Protein AF-A0A849WVD8-F1 (afdb_monomer_lite)

pLDDT: mean 80.03, std 18.57, range [36.66, 97.5]

Foldseek 3Di:
DDDDDDPPPPDPPPPFDKDKDFDDPQFDPPVCQVQCPLVAAKKWWDWLNHTKIWGWDDDPRGTDIDIPADRPHNPQPKDWAGWGMWIWTDDPNDIHTFKTKTAIDSHNVVVWDPFRIWIWGDPDSWKIKIKGWTDKDKDWDWDLDQPPPDPDDDDDDDPDDDDSDRDIDIDIDIDIGMMMITGD

Structure (mmCIF, N/CA/C/O backbone):
data_AF-A0A849WVD8-F1
#
_entry.id   AF-A0A849WVD8-F1
#
loop_
_atom_site.group_PDB
_atom_site.id
_atom_site.type_symbol
_atom_site.label_atom_id
_atom_site.label_alt_id
_atom_site.label_comp_id
_atom_site.label_asym_id
_atom_site.label_entity_id
_atom_site.label_seq_id
_atom_site.pdbx_PDB_ins_code
_atom_site.Cartn_x
_atom_site.Cartn_y
_atom_site.Cartn_z
_atom_site.occupancy
_atom_site.B_iso_or_equiv
_atom_site.auth_seq_id
_atom_site.auth_comp_id
_atom_site.auth_asym_id
_atom_site.auth_atom_id
_atom_site.pdbx_PDB_model_num
ATOM 1 N N . MET A 1 1 ? 10.699 5.865 65.969 1.00 37.69 1 MET A N 1
ATOM 2 C CA . MET A 1 1 ? 9.874 4.778 65.403 1.00 37.69 1 MET A CA 1
ATOM 3 C C . MET A 1 1 ? 9.493 5.136 63.976 1.00 37.69 1 MET A C 1
ATOM 5 O O . MET A 1 1 ? 8.932 6.195 63.764 1.00 37.69 1 MET A O 1
ATOM 9 N N . LYS A 1 2 ? 9.866 4.237 63.058 1.00 39.06 2 LYS A N 1
ATOM 10 C CA . LYS A 1 2 ? 9.288 3.919 61.741 1.00 39.06 2 LYS A CA 1
ATOM 11 C C . LYS A 1 2 ? 9.120 5.046 60.704 1.00 39.06 2 LYS A C 1
ATOM 13 O O . LYS A 1 2 ? 8.179 5.825 60.700 1.00 39.06 2 LYS A O 1
ATOM 18 N N . SER A 1 3 ? 10.113 4.989 59.818 1.00 41.41 3 SER A N 1
ATOM 19 C CA . SER A 1 3 ? 10.313 5.574 58.498 1.00 41.41 3 SER A CA 1
ATOM 20 C C . SER A 1 3 ? 9.082 5.692 57.590 1.00 41.41 3 SER A C 1
ATOM 22 O O . SER A 1 3 ? 8.116 4.939 57.684 1.00 41.41 3 SER A O 1
ATOM 24 N N . LYS A 1 4 ? 9.219 6.652 56.675 1.00 47.00 4 LYS A N 1
ATOM 25 C CA . LYS A 1 4 ? 8.287 7.166 55.676 1.00 47.00 4 LYS A CA 1
ATOM 26 C C . LYS A 1 4 ? 7.764 6.066 54.743 1.00 47.00 4 LYS A C 1
ATOM 28 O O . LYS A 1 4 ? 8.552 5.338 54.145 1.00 47.00 4 LYS A O 1
ATOM 33 N N . LEU A 1 5 ? 6.442 6.003 54.578 1.00 45.91 5 LEU A N 1
ATOM 34 C CA . LEU A 1 5 ? 5.800 5.271 53.487 1.00 45.91 5 LEU A CA 1
ATOM 35 C C . LEU A 1 5 ? 6.075 6.029 52.179 1.00 45.91 5 LEU A C 1
ATOM 37 O O . LEU A 1 5 ? 5.573 7.133 51.979 1.00 45.91 5 LEU A O 1
ATOM 41 N N . LEU A 1 6 ? 6.895 5.447 51.308 1.00 46.25 6 LEU A N 1
ATOM 42 C CA . LEU A 1 6 ? 7.088 5.898 49.934 1.00 46.25 6 LEU A CA 1
ATOM 43 C C . LEU A 1 6 ? 6.148 5.055 49.063 1.00 46.25 6 LEU A C 1
ATOM 45 O O . LEU A 1 6 ? 6.388 3.868 48.854 1.00 46.25 6 LEU A O 1
ATOM 49 N N . VAL A 1 7 ? 5.036 5.646 48.625 1.00 47.53 7 VAL A N 1
ATOM 50 C CA . VAL A 1 7 ? 4.117 5.020 47.666 1.00 47.53 7 VAL A CA 1
ATOM 51 C C . VAL A 1 7 ? 4.772 5.109 46.291 1.00 47.53 7 VAL A C 1
ATOM 53 O O . VAL A 1 7 ? 4.821 6.172 45.677 1.00 47.53 7 VAL A O 1
ATOM 56 N N . LEU A 1 8 ? 5.332 3.989 45.843 1.00 46.66 8 LEU A N 1
ATOM 57 C CA . LEU A 1 8 ? 5.898 3.824 44.513 1.00 46.66 8 LEU A CA 1
ATOM 58 C C . LEU A 1 8 ? 4.736 3.642 43.522 1.00 46.66 8 LEU A C 1
ATOM 60 O O . LEU A 1 8 ? 4.212 2.543 43.355 1.00 46.66 8 LEU A O 1
ATOM 64 N N . ALA A 1 9 ? 4.290 4.733 42.900 1.00 52.09 9 ALA A N 1
ATOM 65 C CA . ALA A 1 9 ? 3.383 4.671 41.761 1.00 52.09 9 ALA A CA 1
ATOM 66 C C . ALA A 1 9 ? 4.171 4.159 40.546 1.00 52.09 9 ALA A C 1
ATOM 68 O O . ALA A 1 9 ? 4.844 4.921 39.853 1.00 52.09 9 ALA A O 1
ATOM 69 N N . ALA A 1 10 ? 4.130 2.847 40.320 1.00 49.12 10 ALA A N 1
ATOM 70 C CA . ALA A 1 10 ? 4.601 2.247 39.083 1.00 49.12 10 ALA A CA 1
ATOM 71 C C . ALA A 1 10 ? 3.629 2.643 37.962 1.00 49.12 10 ALA A C 1
ATOM 73 O O . ALA A 1 10 ? 2.555 2.061 37.818 1.00 49.12 10 ALA A O 1
ATOM 74 N N . ALA A 1 11 ? 3.988 3.672 37.196 1.00 50.78 11 ALA A N 1
ATOM 75 C CA . ALA A 1 11 ? 3.338 3.966 35.931 1.00 50.78 11 ALA A CA 1
ATOM 76 C C . ALA A 1 11 ? 3.577 2.771 34.996 1.00 50.78 11 ALA A C 1
ATOM 78 O O . ALA A 1 11 ? 4.694 2.563 34.521 1.00 50.78 11 ALA A O 1
ATOM 79 N N . LEU A 1 12 ? 2.537 1.961 34.768 1.00 45.03 12 LEU A N 1
ATOM 80 C CA . LEU A 1 12 ? 2.527 0.995 33.677 1.00 45.03 12 LEU A CA 1
ATOM 81 C C . LEU A 1 12 ? 2.640 1.783 32.370 1.00 45.03 12 LEU A C 1
ATOM 83 O O . LEU A 1 12 ? 1.668 2.355 31.881 1.00 45.03 12 LEU A O 1
ATOM 87 N N . LEU A 1 13 ? 3.844 1.815 31.810 1.00 46.19 13 LEU A N 1
ATOM 88 C CA . LEU A 1 13 ? 4.055 2.125 30.407 1.00 46.19 13 LEU A CA 1
ATOM 89 C C . LEU A 1 13 ? 3.404 0.990 29.609 1.00 46.19 13 LEU A C 1
ATOM 91 O O . LEU A 1 13 ? 4.022 -0.046 29.374 1.00 46.19 13 LEU A O 1
ATOM 95 N N . LEU A 1 14 ? 2.133 1.161 29.240 1.00 47.16 14 LEU A N 1
ATOM 96 C CA . LEU A 1 14 ? 1.482 0.352 28.213 1.00 47.16 14 LEU A CA 1
ATOM 97 C C . LEU A 1 14 ? 2.177 0.672 26.887 1.00 47.16 14 LEU A C 1
ATOM 99 O O . LEU A 1 14 ? 1.752 1.544 26.132 1.00 47.16 14 LEU A O 1
ATOM 103 N N . ALA A 1 15 ? 3.300 0.004 26.635 1.00 52.78 15 ALA A N 1
ATOM 104 C CA . ALA A 1 15 ? 3.861 -0.090 25.304 1.00 52.78 15 ALA A CA 1
ATOM 105 C C . ALA A 1 15 ? 2.832 -0.844 24.457 1.00 52.78 15 ALA A C 1
ATOM 107 O O . ALA A 1 15 ? 2.707 -2.064 24.547 1.00 52.78 15 ALA A O 1
ATOM 108 N N . ALA A 1 16 ? 2.025 -0.100 23.708 1.00 61.41 16 ALA A N 1
ATOM 109 C CA . ALA A 1 16 ? 1.114 -0.670 22.736 1.00 61.41 16 ALA A CA 1
ATOM 110 C C . ALA A 1 16 ? 1.968 -1.251 21.600 1.00 61.41 16 ALA A C 1
ATOM 112 O O . ALA A 1 16 ? 2.433 -0.523 20.724 1.00 61.41 16 ALA A O 1
ATOM 113 N N . CYS A 1 17 ? 2.269 -2.547 21.696 1.00 77.56 17 CYS A N 1
ATOM 114 C CA . CYS A 1 17 ? 3.020 -3.271 20.682 1.00 77.56 17 CYS A CA 1
ATOM 115 C C . CYS A 1 17 ? 2.185 -3.397 19.409 1.00 77.56 17 CYS A C 1
ATOM 117 O O . CYS A 1 17 ? 0.985 -3.677 19.463 1.00 77.56 17 CYS A O 1
ATOM 119 N N . ASP A 1 18 ? 2.844 -3.232 18.267 1.00 85.12 18 ASP A N 1
ATOM 120 C CA . ASP A 1 18 ? 2.222 -3.502 16.979 1.00 85.12 18 ASP A CA 1
ATOM 121 C C . ASP A 1 18 ? 1.969 -5.006 16.840 1.00 85.12 18 ASP A C 1
ATOM 123 O O . ASP A 1 18 ? 2.841 -5.839 17.090 1.00 85.12 18 ASP A O 1
ATOM 127 N N . SER A 1 19 ? 0.737 -5.338 16.477 1.00 91.00 19 SER A N 1
ATOM 128 C CA . SER A 1 19 ? 0.261 -6.685 16.191 1.00 91.00 19 SER A CA 1
ATOM 129 C C . SER A 1 19 ? 0.017 -6.831 14.695 1.00 91.00 19 SER A C 1
ATOM 131 O O . SER A 1 19 ? -0.157 -5.848 13.976 1.00 91.00 19 SER A O 1
ATOM 133 N N . THR A 1 20 ? 0.008 -8.068 14.206 1.00 93.00 20 THR A N 1
ATOM 134 C CA . THR A 1 20 ? -0.205 -8.350 12.783 1.00 93.00 20 THR A CA 1
ATOM 135 C C . THR A 1 20 ? -1.338 -9.344 12.595 1.00 93.00 20 THR A C 1
ATOM 137 O O . THR A 1 20 ? -1.469 -10.294 13.364 1.00 93.00 20 THR A O 1
ATOM 140 N N . LEU A 1 21 ? -2.158 -9.105 11.577 1.00 92.88 21 LEU A N 1
ATOM 141 C CA . LEU A 1 21 ? -3.230 -9.978 11.128 1.00 92.88 21 LEU A CA 1
ATOM 142 C C . LEU A 1 21 ? -2.900 -10.438 9.710 1.00 92.88 21 LEU A C 1
ATOM 144 O O . LEU A 1 21 ? -2.901 -9.630 8.778 1.00 92.88 21 LEU A O 1
ATOM 148 N N . ASP A 1 22 ? -2.610 -11.726 9.550 1.00 94.75 22 ASP A N 1
ATOM 149 C CA . ASP A 1 22 ? -2.439 -12.326 8.229 1.00 94.75 22 ASP A CA 1
ATOM 150 C C . ASP A 1 22 ? -3.798 -12.435 7.523 1.00 94.75 22 ASP A C 1
ATOM 152 O O . ASP A 1 22 ? -4.812 -12.806 8.120 1.00 94.75 22 ASP A O 1
ATOM 156 N N . ILE A 1 23 ? -3.813 -12.093 6.238 1.00 94.19 23 ILE A N 1
ATOM 157 C CA . ILE A 1 23 ? -5.021 -12.004 5.425 1.00 94.19 23 ILE A CA 1
ATOM 158 C C . ILE A 1 23 ? -5.070 -13.199 4.483 1.00 94.19 23 ILE A C 1
ATOM 160 O O . ILE A 1 23 ? -4.166 -13.436 3.681 1.00 94.19 23 ILE A O 1
ATOM 164 N N . VAL A 1 24 ? -6.157 -13.960 4.567 1.00 90.38 24 VAL A N 1
ATOM 165 C CA . VAL A 1 24 ? -6.357 -15.158 3.752 1.00 90.38 24 VAL A CA 1
ATOM 166 C C . VAL A 1 24 ? -7.102 -14.765 2.481 1.00 90.38 24 VAL A C 1
ATOM 168 O O . VAL A 1 24 ? -8.157 -14.141 2.538 1.00 90.38 24 VAL A O 1
ATOM 171 N N . ASN A 1 25 ? -6.551 -15.119 1.317 1.00 89.19 25 ASN A N 1
ATOM 172 C CA . ASN A 1 25 ? -7.144 -14.846 -0.002 1.00 89.19 25 ASN A CA 1
ATOM 173 C C . ASN A 1 25 ? -7.446 -13.358 -0.295 1.00 89.19 25 ASN A C 1
ATOM 175 O O . ASN A 1 25 ? -8.269 -13.058 -1.157 1.00 89.19 25 ASN A O 1
ATOM 179 N N . GLY A 1 26 ? -6.784 -12.426 0.398 1.00 89.00 26 GLY A N 1
ATOM 180 C CA . GLY A 1 26 ? -7.037 -10.986 0.266 1.00 89.00 26 GLY A CA 1
ATOM 181 C C . GLY A 1 26 ? -8.284 -10.478 0.994 1.00 89.00 26 GLY A C 1
ATOM 182 O O . GLY A 1 26 ? -8.602 -9.297 0.870 1.00 89.00 26 GLY A O 1
ATOM 183 N N . GLU A 1 27 ? -8.991 -11.332 1.738 1.00 94.31 27 GLU A N 1
ATOM 184 C CA . GLU A 1 27 ? -10.254 -10.992 2.398 1.00 94.31 27 GLU A CA 1
ATOM 185 C C . GLU A 1 27 ? -10.040 -10.562 3.845 1.00 94.31 27 GLU A C 1
ATOM 187 O O . GLU A 1 27 ? -9.565 -11.325 4.689 1.00 94.31 27 GLU A O 1
ATOM 192 N N . VAL A 1 28 ? -10.435 -9.327 4.146 1.00 94.25 28 VAL A N 1
ATOM 193 C CA . VAL A 1 28 ? -10.416 -8.798 5.505 1.00 94.25 28 VAL A CA 1
ATOM 194 C C . VAL A 1 28 ? -11.539 -9.465 6.311 1.00 94.25 28 VAL A C 1
ATOM 196 O O . VAL A 1 28 ? -12.697 -9.441 5.878 1.00 94.25 28 VAL A O 1
ATOM 199 N N . PRO A 1 29 ? -11.242 -10.042 7.493 1.00 93.69 29 PRO A N 1
ATOM 200 C CA . PRO A 1 29 ? -12.264 -10.622 8.356 1.00 93.69 29 PRO A CA 1
ATOM 201 C C . PRO A 1 29 ? -13.372 -9.617 8.686 1.00 93.69 29 PRO A C 1
ATOM 203 O O . PRO A 1 29 ? -13.104 -8.445 8.949 1.00 93.69 29 PRO A O 1
ATOM 206 N N . ALA A 1 30 ? -14.627 -10.074 8.713 1.00 91.75 30 ALA A N 1
ATOM 207 C CA . ALA A 1 30 ? -15.789 -9.192 8.861 1.00 91.75 30 ALA A CA 1
ATOM 208 C C . ALA A 1 30 ? -15.740 -8.325 10.133 1.00 91.75 30 ALA A C 1
ATOM 210 O O . ALA A 1 30 ? -16.112 -7.154 10.109 1.00 91.75 30 ALA A O 1
ATOM 211 N N . ASN A 1 31 ? -15.221 -8.877 11.231 1.00 90.12 31 ASN A N 1
ATOM 212 C CA . ASN A 1 31 ? -15.034 -8.175 12.501 1.00 90.12 31 ASN A CA 1
ATOM 213 C C . ASN A 1 31 ? -13.918 -7.113 12.469 1.00 90.12 31 ASN A C 1
ATOM 215 O O . ASN A 1 31 ? -13.824 -6.329 13.405 1.00 90.12 31 ASN A O 1
ATOM 219 N N . PHE A 1 32 ? -13.095 -7.085 11.418 1.00 92.62 32 PHE A N 1
ATOM 220 C CA . PHE A 1 32 ? -11.982 -6.152 11.231 1.00 92.62 32 PHE A CA 1
ATOM 221 C C . PHE A 1 32 ? -12.241 -5.128 10.107 1.00 92.62 32 PHE A C 1
ATOM 223 O O . PHE A 1 32 ? -11.509 -4.149 9.965 1.00 92.62 32 PHE A O 1
ATOM 230 N N . LEU A 1 33 ? -13.315 -5.297 9.320 1.00 91.38 33 LEU A N 1
ATOM 231 C CA . LEU A 1 33 ? -13.660 -4.389 8.215 1.00 91.38 33 LEU A CA 1
ATOM 232 C C . LEU A 1 33 ? -13.853 -2.937 8.666 1.00 91.38 33 LEU A C 1
ATOM 234 O O . LEU A 1 33 ? -13.463 -2.011 7.957 1.00 91.38 33 LEU A O 1
ATOM 238 N N . GLY A 1 34 ? -14.422 -2.728 9.856 1.00 91.19 34 GLY A N 1
ATOM 239 C CA . GLY A 1 34 ? -14.586 -1.389 10.423 1.00 91.19 34 GLY A CA 1
ATOM 240 C C . GLY A 1 34 ? -13.251 -0.670 10.642 1.00 91.19 34 GLY A C 1
ATOM 241 O O . GLY A 1 34 ? -13.170 0.542 10.464 1.00 91.19 34 GLY A O 1
ATOM 242 N N . ASN A 1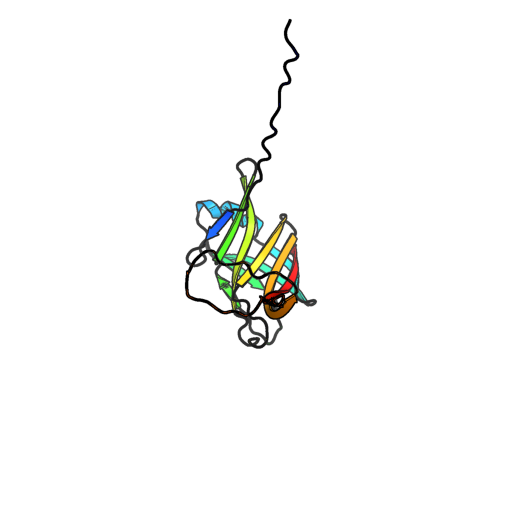 35 ? -12.190 -1.415 10.961 1.00 91.00 35 ASN A N 1
ATOM 243 C CA . ASN A 1 35 ? -10.873 -0.861 11.274 1.00 91.00 35 ASN A CA 1
ATOM 244 C C . ASN A 1 35 ? -10.096 -0.435 10.026 1.00 91.00 35 ASN A C 1
ATOM 246 O O . ASN A 1 35 ? -9.307 0.504 10.092 1.00 91.00 35 ASN A O 1
ATOM 250 N N . VAL A 1 36 ? -10.351 -1.067 8.876 1.00 90.38 36 VAL A N 1
ATOM 251 C CA . VAL A 1 36 ? -9.687 -0.715 7.609 1.00 90.38 36 VAL A CA 1
ATOM 252 C C . VAL A 1 36 ? -10.390 0.411 6.845 1.00 90.38 36 VAL A C 1
ATOM 254 O O . VAL A 1 36 ? -9.851 0.900 5.855 1.00 90.38 36 VAL A O 1
ATOM 257 N N . GLN A 1 37 ? -11.559 0.884 7.298 1.00 88.31 37 GLN A N 1
ATOM 258 C CA . GLN A 1 37 ? -12.271 1.975 6.616 1.00 88.31 37 GLN A CA 1
ATOM 259 C C . GLN A 1 37 ? -11.460 3.274 6.552 1.00 88.31 37 GLN A C 1
ATOM 261 O O . GLN A 1 37 ? -11.544 4.005 5.567 1.00 88.31 37 GLN A O 1
ATOM 266 N N . GLY A 1 38 ? -10.633 3.544 7.569 1.00 84.44 38 GLY A N 1
ATOM 267 C CA . GLY A 1 38 ? -9.753 4.715 7.591 1.00 84.44 38 GLY A CA 1
ATOM 268 C C . GLY A 1 38 ? -8.734 4.739 6.446 1.00 84.44 38 GLY A C 1
ATOM 269 O O . GLY A 1 38 ? -8.310 5.817 6.030 1.00 84.44 38 GLY A O 1
ATOM 270 N N . LEU A 1 39 ? -8.400 3.573 5.887 1.00 87.81 39 LEU A N 1
ATOM 271 C CA . LEU A 1 39 ? -7.428 3.425 4.801 1.00 87.81 39 LEU A CA 1
ATOM 272 C C . LEU A 1 39 ? -8.030 3.766 3.434 1.00 87.81 39 LEU A C 1
ATOM 274 O O . LEU A 1 39 ? -7.310 4.125 2.502 1.00 87.81 39 LEU A O 1
ATOM 278 N N . LEU A 1 40 ? -9.354 3.646 3.314 1.00 93.19 40 LEU A N 1
ATOM 279 C CA . LEU A 1 40 ? -10.057 3.802 2.049 1.00 93.19 40 LEU A CA 1
ATOM 280 C C . LEU A 1 40 ? -10.011 5.247 1.575 1.00 93.19 40 LEU A C 1
ATOM 282 O O . LEU A 1 40 ? -10.135 6.182 2.370 1.00 93.19 40 LEU A O 1
ATOM 286 N N . GLY A 1 41 ? -9.893 5.421 0.267 1.00 95.38 41 GLY A N 1
ATOM 287 C CA . GLY A 1 41 ? -9.892 6.724 -0.377 1.00 95.38 41 GLY A CA 1
ATOM 288 C C . GLY A 1 41 ? -8.755 6.879 -1.370 1.00 95.38 41 GLY A C 1
ATOM 289 O O . GLY A 1 41 ? -8.047 5.929 -1.705 1.00 95.38 41 GLY A O 1
ATOM 290 N N . THR A 1 42 ? -8.617 8.108 -1.853 1.00 97.50 42 THR A N 1
ATOM 291 C CA . THR A 1 42 ? -7.589 8.486 -2.817 1.00 97.50 42 THR A CA 1
ATOM 292 C C . THR A 1 42 ? -6.485 9.250 -2.108 1.00 97.50 42 THR A C 1
ATOM 294 O O . THR A 1 42 ? -6.747 10.159 -1.322 1.00 97.50 42 THR A O 1
ATOM 297 N N . TRP A 1 43 ? -5.253 8.883 -2.416 1.00 97.44 43 TRP A N 1
ATOM 298 C CA . TRP A 1 43 ? -4.047 9.408 -1.816 1.00 97.44 43 TRP A CA 1
ATOM 299 C C . TRP A 1 43 ? -3.138 9.950 -2.914 1.00 97.44 43 TRP A C 1
ATOM 301 O O . TRP A 1 43 ? -2.874 9.271 -3.906 1.00 97.44 43 TRP A O 1
ATOM 311 N N . ASN A 1 44 ? -2.647 11.171 -2.739 1.00 97.38 44 ASN A N 1
ATOM 312 C CA . ASN A 1 44 ? -1.775 11.839 -3.697 1.00 97.38 44 ASN A CA 1
ATOM 313 C C . ASN A 1 44 ? -0.409 12.056 -3.088 1.00 97.38 44 ASN A C 1
ATOM 315 O O . ASN A 1 44 ? -0.278 12.466 -1.936 1.00 97.38 44 ASN A O 1
ATOM 319 N N . GLY A 1 45 ? 0.620 11.792 -3.873 1.00 95.75 45 GLY A N 1
ATOM 320 C CA . GLY A 1 45 ? 1.967 11.846 -3.361 1.00 95.75 45 GLY A CA 1
ATOM 321 C C . GLY A 1 45 ? 3.006 11.775 -4.447 1.00 95.75 45 GLY A C 1
ATOM 322 O O . GLY A 1 45 ? 2.734 11.950 -5.637 1.00 95.75 45 GLY A O 1
ATOM 323 N N . GLN A 1 46 ? 4.222 11.513 -3.999 1.00 93.31 46 GLN A N 1
ATOM 324 C CA . GLN A 1 46 ? 5.325 11.198 -4.882 1.00 93.31 46 GLN A CA 1
ATOM 325 C C . GLN A 1 46 ? 5.899 9.849 -4.493 1.00 93.31 46 GLN A C 1
ATOM 327 O O . GLN A 1 46 ? 6.132 9.595 -3.312 1.00 93.31 46 GLN A O 1
ATOM 332 N N . PHE A 1 47 ? 6.171 9.019 -5.490 1.00 91.31 47 PHE A N 1
ATOM 333 C CA . PHE A 1 47 ? 6.884 7.761 -5.340 1.00 91.31 47 PHE A CA 1
ATOM 334 C C . PHE A 1 47 ? 8.052 7.754 -6.311 1.00 91.31 47 PHE A C 1
ATOM 336 O O . PHE A 1 47 ? 7.874 8.023 -7.498 1.00 91.31 47 PHE A O 1
ATOM 343 N N . ASN A 1 48 ? 9.260 7.520 -5.797 1.00 86.00 48 ASN A N 1
ATOM 344 C CA . ASN A 1 48 ? 10.479 7.577 -6.603 1.00 86.00 48 ASN A CA 1
ATOM 345 C C . ASN A 1 48 ? 10.574 8.866 -7.461 1.00 86.00 48 ASN A C 1
ATOM 347 O O . ASN A 1 48 ? 10.829 8.817 -8.662 1.00 86.00 48 ASN A O 1
ATOM 351 N N . GLN A 1 49 ? 10.304 10.024 -6.840 1.00 86.50 49 GLN A N 1
ATOM 352 C CA . GLN A 1 49 ? 10.324 11.363 -7.465 1.00 86.50 49 GLN A CA 1
ATOM 353 C C . GLN A 1 49 ? 9.268 11.605 -8.564 1.00 86.50 49 GLN A C 1
ATOM 355 O O . GLN A 1 49 ? 9.296 12.639 -9.229 1.00 86.50 49 GLN A O 1
ATOM 360 N N . ARG A 1 50 ? 8.310 10.690 -8.748 1.00 90.62 50 ARG A N 1
ATOM 361 C CA . ARG A 1 50 ? 7.197 10.838 -9.693 1.00 90.62 50 ARG A CA 1
ATOM 362 C C . ARG A 1 50 ? 5.901 11.077 -8.940 1.00 90.62 50 ARG A C 1
ATOM 364 O O . ARG A 1 50 ? 5.619 10.383 -7.966 1.00 90.62 50 ARG A O 1
ATOM 371 N N . ALA A 1 51 ? 5.112 12.046 -9.396 1.00 94.69 51 ALA A N 1
ATOM 372 C CA . ALA A 1 51 ? 3.767 12.246 -8.877 1.00 94.69 51 ALA A CA 1
ATOM 373 C C . ALA A 1 51 ? 2.915 11.009 -9.181 1.00 94.69 51 ALA A C 1
ATOM 375 O O . ALA A 1 51 ? 2.881 10.545 -10.321 1.00 94.69 51 ALA A O 1
ATOM 376 N N . LEU A 1 52 ? 2.242 10.492 -8.161 1.00 95.56 52 LEU A N 1
ATOM 377 C CA . LEU A 1 52 ? 1.393 9.319 -8.270 1.00 95.56 52 LEU A CA 1
ATOM 378 C C . LEU A 1 52 ? 0.136 9.538 -7.433 1.00 95.56 52 LEU A C 1
ATOM 380 O O . LEU A 1 52 ? 0.187 10.104 -6.337 1.00 95.56 52 LEU A O 1
ATOM 384 N N . GLN A 1 53 ? -0.986 9.076 -7.961 1.00 97.06 53 GLN A N 1
ATOM 385 C CA . GLN A 1 53 ? -2.239 8.976 -7.239 1.00 97.06 53 GLN A CA 1
ATOM 386 C C . GLN A 1 53 ? -2.561 7.501 -7.057 1.00 97.06 53 GLN A C 1
ATOM 388 O O . GLN A 1 53 ? -2.531 6.733 -8.019 1.00 97.06 53 GLN A O 1
ATOM 393 N N . VAL A 1 54 ? -2.868 7.118 -5.824 1.00 96.50 54 VAL A N 1
ATOM 394 C CA . VAL A 1 54 ? -3.239 5.750 -5.477 1.00 96.50 54 VAL A CA 1
ATOM 395 C C . VAL A 1 54 ? -4.590 5.755 -4.786 1.00 96.50 54 VAL A C 1
ATOM 397 O O . VAL A 1 54 ? -4.893 6.643 -3.991 1.00 96.50 54 VAL A O 1
ATOM 400 N N . THR A 1 55 ? -5.413 4.765 -5.083 1.00 97.19 55 THR A N 1
ATOM 401 C CA . THR A 1 55 ? -6.729 4.601 -4.482 1.00 97.19 55 THR A CA 1
ATOM 402 C C . THR A 1 55 ? -6.795 3.231 -3.834 1.00 97.19 55 THR A C 1
ATOM 404 O O . THR A 1 55 ? -6.546 2.213 -4.482 1.00 97.19 55 THR A O 1
ATOM 407 N N . ILE A 1 56 ? -7.145 3.231 -2.549 1.00 95.12 56 ILE A N 1
ATOM 408 C CA . ILE A 1 56 ? -7.435 2.028 -1.772 1.00 95.12 56 ILE A CA 1
ATOM 409 C C . ILE A 1 56 ? -8.955 1.948 -1.640 1.00 95.12 56 ILE A C 1
ATOM 411 O O . ILE A 1 56 ? -9.590 2.867 -1.115 1.00 95.12 56 ILE A O 1
ATOM 415 N N . SER A 1 57 ? -9.547 0.869 -2.135 1.00 95.69 57 SER A N 1
ATOM 416 C CA . SER A 1 57 ? -10.995 0.645 -2.124 1.00 95.69 57 SER A CA 1
ATOM 417 C C . SER A 1 57 ? -11.343 -0.751 -1.608 1.00 95.69 57 SER A C 1
ATOM 419 O O . SER A 1 57 ? -10.457 -1.547 -1.297 1.00 95.69 57 SER A O 1
ATOM 421 N N . LEU A 1 58 ? -12.641 -1.032 -1.476 1.00 94.75 58 LEU A N 1
ATOM 422 C CA . LEU A 1 58 ? -13.158 -2.363 -1.166 1.00 94.75 58 LEU A CA 1
ATOM 423 C C . LEU A 1 58 ? -13.894 -2.937 -2.378 1.00 94.75 58 LEU A C 1
ATOM 425 O O . LEU A 1 58 ? -14.759 -2.269 -2.942 1.00 94.75 58 LEU A O 1
ATOM 429 N N . ASP A 1 59 ? -13.593 -4.188 -2.711 1.00 94.75 59 ASP A N 1
ATOM 430 C CA . ASP A 1 59 ? -14.446 -5.059 -3.522 1.00 94.75 59 ASP A CA 1
ATOM 431 C C . ASP A 1 59 ? -14.983 -6.174 -2.613 1.00 94.75 59 ASP A C 1
ATOM 433 O O . ASP A 1 59 ? -14.259 -7.090 -2.208 1.00 94.75 59 ASP A O 1
ATOM 437 N N . GLY A 1 60 ? -16.231 -6.017 -2.162 1.00 93.62 60 GLY A N 1
ATOM 438 C CA . GLY A 1 60 ? -16.766 -6.783 -1.037 1.00 93.62 60 GLY A CA 1
ATOM 439 C C . GLY A 1 60 ? -15.924 -6.572 0.227 1.00 93.62 60 GLY A C 1
ATOM 440 O O . GLY A 1 60 ? -15.883 -5.472 0.774 1.00 93.62 60 GLY A O 1
ATOM 441 N N . ASN A 1 61 ? -15.230 -7.626 0.666 1.00 94.50 61 ASN A N 1
ATOM 442 C CA . ASN A 1 61 ? -14.359 -7.601 1.848 1.00 94.50 61 ASN A CA 1
ATOM 443 C C . ASN A 1 61 ? -12.861 -7.562 1.493 1.00 94.50 61 ASN A C 1
ATOM 445 O O . ASN A 1 61 ? -12.017 -7.743 2.371 1.00 94.50 61 ASN A O 1
ATOM 449 N N . ARG A 1 62 ? -12.509 -7.373 0.217 1.00 94.62 62 ARG A N 1
ATOM 450 C CA . ARG A 1 62 ? -11.116 -7.340 -0.246 1.00 94.62 62 ARG A CA 1
ATOM 451 C C . ARG A 1 62 ? -10.647 -5.908 -0.422 1.00 94.62 62 ARG A C 1
ATOM 453 O O . ARG A 1 62 ? -11.319 -5.135 -1.100 1.00 94.62 62 ARG A O 1
ATOM 460 N N . LEU A 1 63 ? -9.488 -5.568 0.146 1.00 92.94 63 LEU A N 1
ATOM 461 C CA . LEU A 1 63 ? -8.837 -4.297 -0.172 1.00 92.94 63 LEU A CA 1
ATOM 462 C C . LEU A 1 63 ? -8.238 -4.373 -1.573 1.00 92.94 63 LEU A C 1
ATOM 464 O O . LEU A 1 63 ? -7.430 -5.256 -1.865 1.00 92.94 63 LEU A O 1
ATOM 468 N N . VAL A 1 64 ? -8.624 -3.421 -2.413 1.00 94.06 64 VAL A N 1
ATOM 469 C CA . VAL A 1 64 ? -8.152 -3.293 -3.787 1.00 94.06 64 VAL A CA 1
ATOM 470 C C . VAL A 1 64 ? -7.255 -2.071 -3.885 1.00 94.06 64 VAL A C 1
ATOM 472 O O . VAL A 1 64 ? -7.624 -0.972 -3.468 1.00 94.06 64 VAL A O 1
ATOM 475 N N . TRP A 1 65 ? -6.070 -2.284 -4.449 1.00 94.69 65 TRP A N 1
ATOM 476 C CA . TRP A 1 65 ? -5.132 -1.229 -4.793 1.00 94.69 65 TRP A CA 1
ATOM 477 C C . TRP A 1 65 ? -5.310 -0.824 -6.251 1.00 94.69 65 TRP A C 1
ATOM 479 O O . TRP A 1 65 ? -5.377 -1.671 -7.141 1.00 94.69 65 TRP A O 1
ATOM 489 N N . SER A 1 66 ? -5.316 0.475 -6.513 1.00 95.06 66 SER A N 1
ATOM 490 C CA . SER A 1 66 ? -5.228 1.011 -7.868 1.00 95.06 66 SER A CA 1
ATOM 491 C C . SER A 1 66 ? -4.370 2.266 -7.882 1.00 95.06 66 SER A C 1
ATOM 493 O O . SER A 1 66 ? -4.258 2.968 -6.879 1.00 95.06 66 SER A O 1
ATOM 495 N N . SER A 1 67 ? -3.744 2.542 -9.018 1.00 95.00 67 SER A N 1
ATOM 496 C CA . SER A 1 67 ? -2.946 3.743 -9.233 1.00 95.00 67 SER A CA 1
ATOM 497 C C . SER A 1 67 ? -3.220 4.307 -10.620 1.00 95.00 67 SER A C 1
ATOM 499 O O . SER A 1 67 ? -3.601 3.579 -11.536 1.00 95.00 67 SER A O 1
ATOM 501 N N . ASN A 1 68 ? -3.054 5.619 -10.775 1.00 94.94 68 ASN A N 1
ATOM 502 C CA . ASN A 1 68 ? -3.262 6.291 -12.060 1.00 94.94 68 ASN A CA 1
ATOM 503 C C . ASN A 1 68 ? -2.136 6.033 -13.080 1.00 94.94 68 ASN A C 1
ATOM 505 O O . ASN A 1 68 ? -2.311 6.309 -14.264 1.00 94.94 68 ASN A O 1
ATOM 509 N N . ASP A 1 69 ? -0.990 5.535 -12.619 1.00 93.88 69 ASP A N 1
ATOM 510 C CA . ASP A 1 69 ? 0.172 5.157 -13.420 1.00 93.88 69 ASP A CA 1
ATOM 511 C C . ASP A 1 69 ? 0.890 3.973 -12.741 1.00 93.88 69 ASP A C 1
ATOM 513 O O . ASP A 1 69 ? 0.561 3.588 -11.615 1.00 93.88 69 ASP A O 1
ATOM 517 N N . ASP A 1 70 ? 1.872 3.385 -13.413 1.00 92.12 70 ASP A N 1
ATOM 518 C CA . ASP A 1 70 ? 2.704 2.315 -12.873 1.00 92.12 70 ASP A CA 1
ATOM 519 C C . ASP A 1 70 ? 3.526 2.791 -11.661 1.00 92.12 70 ASP A C 1
ATOM 521 O O . ASP A 1 70 ? 4.207 3.828 -11.721 1.00 92.12 70 ASP A O 1
ATOM 525 N N . MET A 1 71 ? 3.497 1.987 -10.588 1.00 89.44 71 MET A N 1
ATOM 526 C CA . MET A 1 71 ? 4.171 2.257 -9.313 1.00 89.44 71 MET A CA 1
ATOM 527 C C . MET A 1 71 ? 5.674 2.508 -9.479 1.00 89.44 71 MET A C 1
ATOM 529 O O . MET A 1 71 ? 6.227 3.356 -8.786 1.00 89.44 71 MET A O 1
ATOM 533 N N . ILE A 1 72 ? 6.348 1.798 -10.387 1.00 88.81 72 ILE A N 1
ATOM 534 C CA . ILE A 1 72 ? 7.795 1.929 -10.598 1.00 88.81 72 ILE A CA 1
ATOM 535 C C . ILE A 1 72 ? 8.062 2.888 -11.762 1.00 88.81 72 ILE A C 1
ATOM 537 O O . ILE A 1 72 ? 8.671 3.947 -11.577 1.00 88.81 72 ILE A O 1
ATOM 541 N N . ALA A 1 73 ? 7.606 2.525 -12.965 1.00 86.56 73 ALA A N 1
ATOM 542 C CA . ALA A 1 73 ? 7.789 3.278 -14.207 1.00 86.56 73 ALA A CA 1
ATOM 543 C C . ALA A 1 73 ? 6.802 2.792 -15.283 1.00 86.56 73 ALA A C 1
ATOM 545 O O . ALA A 1 73 ? 6.503 1.601 -15.308 1.00 86.56 73 ALA A O 1
ATOM 546 N N . PRO A 1 74 ? 6.353 3.637 -16.233 1.00 84.25 74 PRO A N 1
ATOM 547 C CA . PRO A 1 74 ? 5.280 3.282 -17.176 1.00 84.25 74 PRO A CA 1
ATOM 548 C C . PRO A 1 74 ? 5.513 1.998 -17.997 1.00 84.25 74 PRO A C 1
ATOM 550 O O . PRO A 1 74 ? 4.565 1.356 -18.438 1.00 84.25 74 PRO A O 1
ATOM 553 N N . ALA A 1 75 ? 6.774 1.607 -18.209 1.00 86.31 75 ALA A N 1
ATOM 554 C CA . ALA A 1 75 ? 7.142 0.404 -18.958 1.00 86.31 75 ALA A CA 1
ATOM 555 C C . ALA A 1 75 ? 7.238 -0.875 -18.100 1.00 86.31 75 ALA A C 1
ATOM 557 O O . ALA A 1 75 ? 7.375 -1.959 -18.663 1.00 86.31 75 ALA A O 1
ATOM 558 N N . CYS A 1 76 ? 7.173 -0.775 -16.768 1.00 88.75 76 CYS A N 1
ATOM 559 C CA . CYS A 1 76 ? 7.331 -1.923 -15.873 1.00 88.75 76 CYS A CA 1
ATOM 560 C C . CYS A 1 76 ? 6.129 -2.865 -15.905 1.00 88.75 76 CYS A C 1
ATOM 562 O O . CYS A 1 76 ? 6.306 -4.075 -15.770 1.00 88.75 76 CYS A O 1
ATOM 564 N N . ARG A 1 77 ? 4.918 -2.331 -16.113 1.00 90.25 77 ARG A N 1
ATOM 565 C CA . ARG A 1 77 ? 3.655 -3.080 -16.006 1.00 90.25 77 ARG A CA 1
ATOM 566 C C . ARG A 1 77 ? 3.563 -3.836 -14.677 1.00 90.25 77 ARG A C 1
ATOM 568 O O . ARG A 1 77 ? 3.147 -4.997 -14.650 1.00 90.25 77 ARG A O 1
ATOM 575 N N . SER A 1 78 ? 4.014 -3.186 -13.611 1.00 91.62 78 SER A N 1
ATOM 576 C CA . SER A 1 78 ? 3.997 -3.708 -12.258 1.00 91.62 78 SER A CA 1
ATOM 577 C C . SER A 1 78 ? 2.569 -3.890 -11.762 1.00 91.62 78 SER A C 1
ATOM 579 O O . SER A 1 78 ? 1.634 -3.221 -12.212 1.00 91.62 78 SER A O 1
ATOM 581 N N . HIS A 1 79 ? 2.394 -4.837 -10.850 1.00 91.69 79 HIS A N 1
ATOM 582 C CA . HIS A 1 79 ? 1.089 -5.209 -10.342 1.00 91.69 79 HIS A CA 1
ATOM 583 C C . HIS A 1 79 ? 1.110 -5.277 -8.820 1.00 91.69 79 HIS A C 1
ATOM 585 O O . HIS A 1 79 ? 1.951 -5.948 -8.225 1.00 91.69 79 HIS A O 1
ATOM 591 N N . VAL A 1 80 ? 0.158 -4.588 -8.193 1.00 94.62 80 VAL A N 1
ATOM 592 C CA . VAL A 1 80 ? -0.134 -4.744 -6.769 1.00 94.62 80 VAL A CA 1
ATOM 593 C C . VAL A 1 80 ? -1.263 -5.757 -6.652 1.00 94.62 80 VAL A C 1
ATOM 595 O O . VAL A 1 80 ? -2.353 -5.540 -7.176 1.00 94.62 80 VAL A O 1
ATOM 598 N N . GLY A 1 81 ? -0.967 -6.880 -6.009 1.00 94.31 81 GLY A N 1
ATOM 599 C CA . GLY A 1 81 ? -1.903 -7.972 -5.804 1.00 94.31 81 GLY A CA 1
ATOM 600 C C . GLY A 1 81 ? -2.713 -7.818 -4.519 1.00 94.31 81 GLY A C 1
ATOM 601 O O . GLY A 1 81 ? -2.894 -6.730 -3.976 1.00 94.31 81 GLY A O 1
ATOM 602 N N . ASN A 1 82 ? -3.200 -8.952 -4.019 1.00 95.12 82 ASN A N 1
ATOM 603 C CA . ASN A 1 82 ? -4.047 -8.994 -2.833 1.00 95.12 82 ASN A CA 1
ATOM 604 C C . ASN A 1 82 ? -3.328 -8.498 -1.572 1.00 95.12 82 ASN A C 1
ATOM 606 O O . ASN A 1 82 ? -2.109 -8.633 -1.421 1.00 95.12 82 ASN A O 1
ATOM 610 N N . LEU A 1 83 ? -4.126 -8.013 -0.622 1.00 95.25 83 LEU A N 1
ATOM 611 C CA . LEU A 1 83 ? -3.682 -7.772 0.743 1.00 95.25 83 LEU A CA 1
ATOM 612 C C . LEU A 1 83 ? -3.183 -9.081 1.370 1.00 95.25 83 LEU A C 1
ATOM 614 O O . LEU A 1 83 ? -3.880 -10.095 1.367 1.00 95.25 83 LEU A O 1
ATOM 618 N N . LYS A 1 84 ? -1.971 -9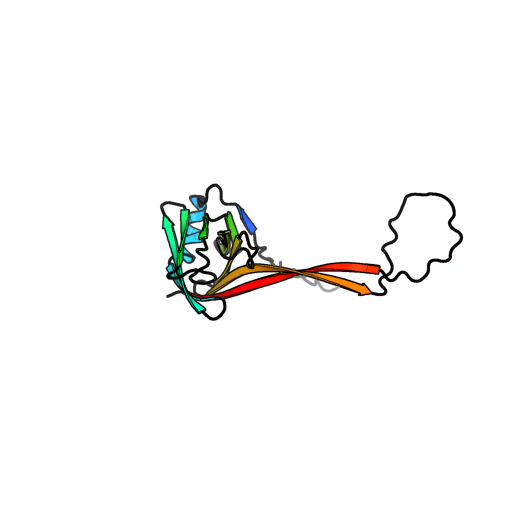.042 1.912 1.00 94.94 84 LYS A N 1
ATOM 619 C CA . LYS A 1 84 ? -1.291 -10.168 2.555 1.00 94.94 84 LYS A CA 1
ATOM 620 C C . LYS A 1 84 ? -1.371 -10.077 4.073 1.00 94.94 84 LYS A C 1
ATOM 622 O O . LYS A 1 84 ? -1.569 -11.089 4.739 1.00 94.94 84 LYS A O 1
ATOM 627 N N . ARG A 1 85 ? -1.221 -8.872 4.623 1.00 95.12 85 ARG A N 1
ATOM 628 C CA . ARG A 1 85 ? -1.196 -8.638 6.070 1.00 95.12 85 ARG A CA 1
ATOM 629 C C . ARG A 1 85 ? -1.623 -7.221 6.408 1.00 95.12 85 ARG A C 1
ATOM 631 O O . ARG A 1 85 ? -1.361 -6.293 5.648 1.00 95.12 85 ARG A O 1
ATOM 638 N N . VAL A 1 86 ? -2.218 -7.062 7.582 1.00 94.19 86 VAL A N 1
ATOM 639 C CA . VAL A 1 86 ? -2.451 -5.763 8.213 1.00 94.19 86 VAL A CA 1
ATOM 640 C C . VAL A 1 86 ? -1.677 -5.687 9.523 1.00 94.19 86 VAL A C 1
ATOM 642 O O . VAL A 1 86 ? -1.706 -6.626 10.316 1.00 94.19 86 VAL A O 1
ATOM 645 N N . THR A 1 87 ? -1.006 -4.566 9.757 1.00 94.69 87 THR A N 1
ATOM 646 C CA . THR A 1 87 ? -0.394 -4.227 11.043 1.00 94.69 87 THR A CA 1
ATOM 647 C C . THR A 1 87 ? -1.323 -3.278 11.781 1.00 94.69 87 THR A C 1
ATOM 649 O O . THR A 1 87 ? -1.824 -2.311 11.204 1.00 94.69 87 THR A O 1
ATOM 652 N N . TYR A 1 88 ? -1.584 -3.560 13.049 1.00 93.44 88 TYR A N 1
ATOM 653 C CA . TYR A 1 88 ? -2.491 -2.774 13.866 1.00 93.44 88 TYR A CA 1
ATOM 654 C C . TYR A 1 88 ? -1.983 -2.640 15.292 1.00 93.44 88 TYR A C 1
ATOM 656 O O . TYR A 1 88 ? -1.160 -3.420 15.766 1.00 93.44 88 TYR A O 1
ATOM 664 N N . ARG A 1 89 ? -2.522 -1.655 15.995 1.00 91.94 89 ARG A N 1
ATOM 665 C CA . ARG A 1 89 ? -2.236 -1.393 17.395 1.00 91.94 89 ARG A CA 1
ATOM 666 C C . ARG A 1 89 ? -3.534 -1.220 18.154 1.00 91.94 89 ARG A C 1
ATOM 668 O O . ARG A 1 89 ? -4.469 -0.585 17.675 1.00 91.94 89 ARG A O 1
ATOM 675 N N . GLU A 1 90 ? -3.572 -1.761 19.360 1.00 89.75 90 GLU A N 1
ATOM 676 C CA . GLU A 1 90 ? -4.662 -1.503 20.289 1.00 89.75 90 GLU A CA 1
ATOM 677 C C . GLU A 1 90 ? -4.295 -0.353 21.221 1.00 89.75 90 GLU A C 1
ATOM 679 O O . GLU A 1 90 ? -3.266 -0.376 21.899 1.00 89.75 90 GLU A O 1
ATOM 684 N N . LYS A 1 91 ? -5.150 0.667 21.254 1.00 85.25 91 LYS A N 1
ATOM 685 C CA . LYS A 1 91 ? -5.020 1.819 22.140 1.00 85.25 91 LYS A CA 1
ATOM 686 C C . LYS A 1 91 ? -6.384 2.161 22.720 1.00 85.25 91 LYS A C 1
ATOM 688 O O . LYS A 1 91 ? -7.336 2.384 21.979 1.00 85.25 91 LYS A O 1
ATOM 693 N N . ASP A 1 92 ? -6.486 2.178 24.047 1.00 85.19 92 ASP A N 1
ATOM 694 C CA . ASP A 1 92 ? -7.721 2.511 24.773 1.00 85.19 92 ASP A CA 1
ATOM 695 C C . ASP A 1 92 ? -8.943 1.677 24.323 1.00 85.19 92 ASP A C 1
ATOM 697 O O . ASP A 1 92 ? -10.055 2.186 24.181 1.00 85.19 92 ASP A O 1
ATOM 701 N N . GLY A 1 93 ? -8.725 0.384 24.044 1.00 83.75 93 GLY A N 1
ATOM 702 C CA . GLY A 1 93 ? -9.763 -0.537 23.561 1.00 83.75 93 GLY A CA 1
ATOM 703 C C . GLY A 1 93 ? -10.186 -0.320 22.103 1.00 83.75 93 GLY A C 1
ATOM 704 O O . GLY A 1 93 ? -11.169 -0.911 21.660 1.00 83.75 93 GLY A O 1
ATOM 705 N N . LYS A 1 94 ? -9.470 0.523 21.351 1.00 85.81 94 LYS A N 1
ATOM 706 C CA . LYS A 1 94 ? -9.672 0.739 19.916 1.00 85.81 94 LYS A CA 1
ATOM 707 C C . LYS A 1 94 ? -8.520 0.137 19.128 1.00 85.81 94 LYS A C 1
ATOM 709 O O . LYS A 1 94 ? -7.359 0.329 19.475 1.00 85.81 94 LYS A O 1
ATOM 714 N N . VAL A 1 95 ? -8.860 -0.549 18.045 1.00 89.81 95 VAL A N 1
ATOM 715 C CA . VAL A 1 95 ? -7.899 -1.058 17.068 1.00 89.81 95 VAL A CA 1
ATOM 716 C C . VAL A 1 95 ? -7.665 0.015 16.005 1.00 89.81 95 VAL A C 1
ATOM 718 O O . VAL A 1 95 ? -8.597 0.412 15.300 1.00 89.81 95 VAL A O 1
ATOM 721 N N . GLU A 1 96 ? -6.421 0.463 15.894 1.00 90.50 96 GLU A N 1
ATOM 722 C CA . GLU A 1 96 ? -5.925 1.391 14.882 1.00 90.50 96 GLU A CA 1
ATOM 723 C C . GLU A 1 96 ? -5.033 0.631 13.899 1.00 90.50 96 GLU A C 1
ATOM 725 O O . GLU A 1 96 ? -4.099 -0.055 14.308 1.00 90.50 96 GLU A O 1
ATOM 730 N N . VAL A 1 97 ? -5.319 0.735 12.602 1.00 92.12 97 VAL A N 1
ATOM 731 C CA . VAL A 1 97 ? -4.462 0.143 11.570 1.00 92.12 97 VAL A CA 1
ATOM 732 C C . VAL A 1 97 ? -3.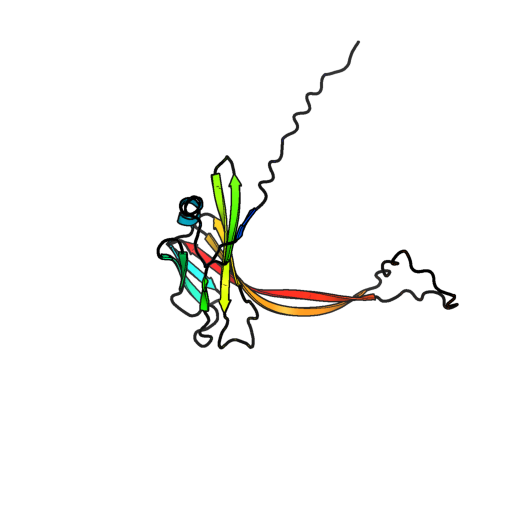285 1.074 11.308 1.00 92.12 97 VAL A C 1
ATOM 734 O O . VAL A 1 97 ? -3.484 2.225 10.931 1.00 92.12 97 VAL A O 1
ATOM 737 N N . THR A 1 98 ? -2.073 0.560 11.491 1.00 93.50 98 THR A N 1
ATOM 738 C CA . THR A 1 98 ? -0.817 1.305 11.337 1.00 93.50 98 THR A CA 1
ATOM 739 C C . THR A 1 98 ? -0.056 0.907 10.080 1.00 93.50 98 THR A C 1
ATOM 741 O O . THR A 1 98 ? 0.780 1.665 9.611 1.00 93.50 98 THR A O 1
ATOM 744 N N . GLY A 1 99 ? -0.363 -0.239 9.470 1.00 93.62 99 GLY A N 1
ATOM 745 C CA . GLY A 1 99 ? 0.272 -0.622 8.215 1.00 93.62 99 GLY A CA 1
ATOM 746 C C . GLY A 1 99 ? -0.457 -1.714 7.453 1.00 93.62 99 GLY A C 1
ATOM 747 O O . GLY A 1 99 ? -1.342 -2.389 7.976 1.00 93.62 99 GLY A O 1
ATOM 748 N N . ALA A 1 100 ? -0.066 -1.898 6.199 1.00 94.38 100 ALA A N 1
ATOM 749 C CA . ALA A 1 100 ? -0.555 -2.958 5.333 1.00 94.38 100 ALA A CA 1
ATOM 750 C C . ALA A 1 100 ? 0.571 -3.489 4.441 1.00 94.38 100 ALA A C 1
ATOM 752 O O . ALA A 1 100 ? 1.471 -2.755 4.037 1.00 94.38 100 ALA A O 1
ATOM 753 N N . GLU A 1 101 ? 0.505 -4.773 4.117 1.00 95.19 101 GLU A N 1
ATOM 754 C CA . GLU A 1 101 ? 1.401 -5.437 3.175 1.00 95.19 101 GLU A CA 1
ATOM 755 C C . GLU A 1 101 ? 0.550 -6.044 2.062 1.00 95.19 101 GLU A C 1
ATOM 757 O O . GLU A 1 101 ? -0.349 -6.843 2.336 1.00 95.19 101 GLU A O 1
ATOM 762 N N . PHE A 1 102 ? 0.828 -5.680 0.813 1.00 95.31 102 PHE A N 1
ATOM 763 C CA . PHE A 1 102 ? 0.218 -6.276 -0.377 1.00 95.31 102 PHE A CA 1
ATOM 764 C C . PHE A 1 102 ? 1.253 -7.109 -1.118 1.00 95.31 102 PHE A C 1
ATOM 766 O O . PHE A 1 102 ? 2.444 -6.797 -1.077 1.00 95.31 102 PHE A O 1
ATOM 773 N N . PHE A 1 103 ? 0.808 -8.135 -1.839 1.00 94.38 103 PHE A N 1
ATOM 774 C CA . PHE A 1 103 ? 1.664 -8.771 -2.838 1.00 94.38 103 PHE A CA 1
ATOM 775 C C . PHE A 1 103 ? 2.050 -7.762 -3.921 1.00 94.38 103 PHE A C 1
ATOM 777 O O . PHE A 1 103 ? 1.250 -6.904 -4.297 1.00 94.38 103 PHE A O 1
ATOM 784 N N . PHE A 1 104 ? 3.266 -7.878 -4.439 1.00 93.38 104 PHE A N 1
ATOM 785 C CA . PHE A 1 104 ? 3.767 -7.010 -5.492 1.00 93.38 104 PHE A CA 1
ATOM 786 C C . PHE A 1 104 ? 4.550 -7.809 -6.528 1.00 93.38 104 PHE A C 1
ATOM 788 O O . PHE A 1 104 ? 5.350 -8.673 -6.179 1.00 93.38 104 PHE A O 1
ATOM 795 N N . ASP A 1 105 ? 4.323 -7.500 -7.799 1.00 91.19 105 ASP A N 1
ATOM 796 C CA . ASP A 1 105 ? 5.072 -8.040 -8.925 1.00 91.19 105 ASP A CA 1
ATOM 797 C C . ASP A 1 105 ? 5.647 -6.883 -9.746 1.00 91.19 105 ASP A C 1
ATOM 799 O O . ASP A 1 105 ? 4.915 -6.061 -10.302 1.00 91.19 105 ASP A O 1
ATOM 803 N N . ALA A 1 106 ? 6.976 -6.816 -9.822 1.00 88.88 106 ALA A N 1
ATOM 804 C CA . ALA A 1 106 ? 7.697 -5.827 -10.617 1.00 88.88 106 ALA A CA 1
ATOM 805 C C . ALA A 1 106 ? 7.561 -6.051 -12.136 1.00 88.88 106 ALA A C 1
ATOM 807 O O . ALA A 1 106 ? 7.878 -5.148 -12.918 1.00 88.88 106 ALA A O 1
ATOM 808 N N . ASN A 1 107 ? 7.108 -7.240 -12.544 1.00 89.38 107 ASN A N 1
ATOM 809 C CA . ASN A 1 107 ? 6.887 -7.681 -13.913 1.00 89.38 107 ASN A CA 1
ATOM 810 C C . ASN A 1 107 ? 8.072 -7.354 -14.831 1.00 89.38 107 ASN A C 1
ATOM 812 O O . ASN A 1 107 ? 9.150 -7.894 -14.630 1.00 89.38 107 ASN A O 1
ATOM 816 N N . LEU A 1 108 ? 7.943 -6.458 -15.815 1.00 86.50 108 LEU A N 1
ATOM 817 C CA . LEU A 1 108 ? 8.996 -6.206 -16.808 1.00 86.50 108 LEU A CA 1
ATOM 818 C C . LEU A 1 108 ? 10.233 -5.496 -16.232 1.00 86.50 108 LEU A C 1
ATOM 820 O O . LEU A 1 108 ? 11.267 -5.437 -16.895 1.00 86.50 108 LEU A O 1
ATOM 824 N N . CYS A 1 109 ? 10.166 -5.001 -14.995 1.00 80.56 109 CYS A N 1
ATOM 825 C CA . CYS A 1 109 ? 11.275 -4.333 -14.314 1.00 80.56 109 CYS A CA 1
ATOM 826 C C . CYS A 1 109 ? 12.136 -5.273 -13.452 1.00 80.56 109 CYS A C 1
ATOM 828 O O . CYS A 1 109 ? 12.713 -4.851 -12.452 1.00 80.56 109 CYS A O 1
ATOM 830 N N . LEU A 1 110 ? 12.308 -6.532 -13.887 1.00 65.38 110 LEU A N 1
ATOM 831 C CA . LEU A 1 110 ? 13.103 -7.570 -13.201 1.00 65.38 110 LEU A CA 1
ATOM 832 C C . LEU A 1 110 ? 14.562 -7.177 -12.912 1.00 65.38 110 LEU A C 1
ATOM 834 O O . LEU A 1 110 ? 15.209 -7.793 -12.069 1.00 65.38 110 LEU A O 1
ATOM 838 N N . THR A 1 111 ? 15.112 -6.168 -13.596 1.00 64.81 111 THR A N 1
ATOM 839 C CA . THR A 1 111 ? 16.479 -5.694 -13.331 1.00 64.81 111 THR A CA 1
ATOM 840 C C . THR A 1 111 ? 16.606 -4.848 -12.061 1.00 64.81 111 THR A C 1
ATOM 842 O O . THR A 1 111 ? 17.744 -4.585 -11.671 1.00 64.81 111 THR A O 1
ATOM 845 N N . ARG A 1 112 ? 15.481 -4.415 -11.461 1.00 63.16 112 ARG A N 1
ATOM 846 C CA . ARG A 1 112 ? 15.277 -3.758 -10.146 1.00 63.16 112 ARG A CA 1
ATOM 847 C C . ARG A 1 112 ? 13.888 -3.109 -10.184 1.00 63.16 112 ARG A C 1
ATOM 849 O O . ARG A 1 112 ? 13.706 -2.242 -11.046 1.00 63.16 112 ARG A O 1
ATOM 856 N N . PRO A 1 113 ? 12.923 -3.467 -9.317 1.00 62.41 113 PRO A N 1
ATOM 857 C CA . PRO A 1 113 ? 13.046 -3.974 -7.940 1.00 62.41 113 PRO A CA 1
ATOM 858 C C . PRO A 1 113 ? 12.867 -5.497 -7.742 1.00 62.41 113 PRO A C 1
ATOM 860 O O . PRO A 1 113 ? 12.198 -6.165 -8.522 1.00 62.41 113 PRO A O 1
ATOM 863 N N . MET A 1 114 ? 13.438 -6.031 -6.650 1.00 65.44 114 MET A N 1
ATOM 864 C CA . MET A 1 114 ? 13.309 -7.437 -6.207 1.00 65.44 114 MET A CA 1
ATOM 865 C C . MET A 1 114 ? 12.137 -7.695 -5.242 1.00 65.44 114 MET A C 1
ATOM 867 O O . MET A 1 114 ? 11.974 -8.817 -4.766 1.00 65.44 114 MET A O 1
ATOM 871 N N . GLY A 1 115 ? 11.388 -6.663 -4.859 1.00 69.50 115 GLY A N 1
ATOM 872 C CA . GLY A 1 115 ? 10.317 -6.779 -3.875 1.00 69.50 115 GLY A CA 1
ATOM 873 C C . GLY A 1 115 ? 9.152 -7.614 -4.394 1.00 69.50 115 GLY A C 1
ATOM 874 O O . GLY A 1 115 ? 8.638 -7.349 -5.472 1.00 69.50 115 GLY A O 1
ATOM 875 N N . ASP A 1 116 ? 8.726 -8.584 -3.593 1.00 85.12 116 ASP A N 1
ATOM 876 C CA . ASP A 1 116 ? 7.496 -9.370 -3.752 1.00 85.12 116 ASP A CA 1
ATOM 877 C C . ASP A 1 116 ? 6.322 -8.775 -2.953 1.00 85.12 116 ASP A C 1
ATOM 879 O O . ASP A 1 116 ? 5.219 -9.331 -2.910 1.00 85.12 116 ASP A O 1
ATOM 883 N N . ALA A 1 117 ? 6.578 -7.648 -2.283 1.00 91.31 117 ALA A N 1
ATOM 884 C CA . ALA A 1 117 ? 5.640 -6.975 -1.411 1.00 91.31 117 ALA A CA 1
ATOM 885 C C . ALA A 1 117 ? 5.714 -5.450 -1.535 1.00 91.31 117 ALA A C 1
ATOM 887 O O . ALA A 1 117 ? 6.788 -4.849 -1.665 1.00 91.31 117 ALA A O 1
ATOM 888 N N . LEU A 1 118 ? 4.536 -4.846 -1.435 1.00 93.94 118 LEU A N 1
ATOM 889 C CA . LEU A 1 118 ? 4.319 -3.423 -1.251 1.00 93.94 118 LEU A CA 1
ATOM 890 C C . LEU A 1 118 ? 3.974 -3.190 0.218 1.00 93.94 118 LEU A C 1
ATOM 892 O O . LEU A 1 118 ? 2.967 -3.703 0.709 1.00 93.94 118 LEU A O 1
ATOM 896 N N . TYR A 1 119 ? 4.793 -2.404 0.903 1.00 94.62 119 TYR A N 1
ATOM 897 C CA . TYR A 1 119 ? 4.564 -2.013 2.287 1.00 94.62 119 TYR A CA 1
ATOM 898 C C . TYR A 1 119 ? 3.915 -0.639 2.334 1.00 94.62 119 TYR A C 1
ATOM 900 O O . TYR A 1 119 ? 4.349 0.280 1.640 1.00 94.62 119 TYR A O 1
ATOM 908 N N . VAL A 1 120 ? 2.903 -0.500 3.177 1.00 95.38 120 VAL A N 1
ATOM 909 C CA . VAL A 1 120 ? 2.218 0.757 3.457 1.00 95.38 120 VAL A CA 1
ATOM 910 C C . VAL A 1 120 ? 2.289 0.997 4.957 1.00 95.38 120 VAL A C 1
ATOM 912 O O . VAL A 1 120 ? 1.911 0.125 5.736 1.00 95.38 120 VAL A O 1
ATOM 915 N N . ASP A 1 121 ? 2.775 2.165 5.346 1.00 95.31 121 ASP A N 1
ATOM 916 C CA . ASP A 1 121 ? 2.845 2.637 6.726 1.00 95.31 121 ASP A CA 1
ATOM 917 C C . ASP A 1 121 ? 1.947 3.870 6.859 1.00 95.31 121 ASP A C 1
ATOM 919 O O . ASP A 1 121 ? 2.127 4.864 6.150 1.00 95.31 121 ASP A O 1
ATOM 923 N N . PHE A 1 122 ? 0.941 3.789 7.722 1.00 92.75 122 PHE A N 1
ATOM 924 C CA . PHE A 1 122 ? 0.008 4.875 7.979 1.00 92.75 122 PHE A CA 1
ATOM 925 C C . PHE A 1 122 ? 0.530 5.702 9.152 1.00 92.75 122 PHE A C 1
ATOM 927 O O . PHE A 1 122 ? 0.322 5.367 10.315 1.00 92.75 122 PHE A O 1
ATOM 934 N N . GLU A 1 123 ? 1.166 6.834 8.840 1.00 90.75 123 GLU A N 1
ATOM 935 C CA . GLU A 1 123 ? 1.624 7.783 9.860 1.00 90.75 123 GLU A CA 1
ATOM 936 C C . GLU A 1 123 ? 0.444 8.340 10.673 1.00 90.75 123 GLU A C 1
ATOM 938 O O . GLU A 1 123 ? 0.579 8.655 11.856 1.00 90.75 123 GLU A O 1
ATOM 943 N N . ASN A 1 124 ? -0.697 8.540 10.006 1.00 88.06 124 ASN A N 1
ATOM 944 C CA . ASN A 1 124 ? -1.975 8.950 10.579 1.00 88.06 124 ASN A CA 1
ATOM 945 C C . ASN A 1 124 ? -3.099 8.779 9.534 1.00 88.06 124 ASN A C 1
ATOM 947 O O . ASN A 1 124 ? -2.872 8.334 8.412 1.00 88.06 124 ASN A O 1
ATOM 951 N N . ALA A 1 125 ? -4.318 9.215 9.867 1.00 86.56 125 ALA A N 1
ATOM 952 C CA . ALA A 1 125 ? -5.485 9.139 8.980 1.00 86.56 125 ALA A CA 1
ATOM 953 C C . ALA A 1 125 ? -5.365 9.927 7.655 1.00 86.56 125 ALA A C 1
ATOM 955 O O . ALA A 1 125 ? -6.192 9.747 6.762 1.00 86.56 125 ALA A O 1
ATOM 956 N N . THR A 1 126 ? -4.379 10.821 7.533 1.00 91.81 126 THR A N 1
ATOM 957 C CA . THR A 1 126 ? -4.203 11.733 6.390 1.00 91.81 126 THR A CA 1
ATOM 958 C C . THR A 1 126 ? -2.863 11.589 5.681 1.00 91.81 126 THR A C 1
ATOM 960 O O . THR A 1 126 ? -2.683 12.198 4.631 1.00 91.81 126 THR A O 1
ATOM 963 N N . ALA A 1 127 ? -1.933 10.792 6.210 1.00 94.69 127 ALA A N 1
ATOM 964 C CA . ALA A 1 127 ? -0.603 10.626 5.645 1.00 94.69 127 ALA A CA 1
ATOM 965 C C . ALA A 1 127 ? -0.159 9.166 5.706 1.00 94.69 127 ALA A C 1
ATOM 967 O O . ALA A 1 127 ? -0.308 8.503 6.732 1.00 94.69 127 ALA A O 1
ATOM 968 N N . MET A 1 128 ? 0.429 8.695 4.610 1.00 95.69 128 MET A N 1
ATOM 969 C CA . MET A 1 128 ? 1.023 7.367 4.537 1.00 95.69 128 MET A CA 1
ATOM 970 C C . MET A 1 128 ? 2.346 7.386 3.778 1.00 95.69 128 MET A C 1
ATOM 972 O O . MET A 1 128 ? 2.580 8.226 2.901 1.00 95.69 128 MET A O 1
ATOM 976 N N . GLN A 1 129 ? 3.198 6.426 4.104 1.00 96.25 129 GLN A N 1
ATOM 977 C CA . GLN A 1 129 ? 4.386 6.090 3.343 1.00 96.25 129 GLN A CA 1
ATOM 978 C C . GLN A 1 129 ? 4.189 4.748 2.659 1.00 96.25 129 GLN A C 1
ATOM 980 O O . GLN A 1 129 ? 3.578 3.8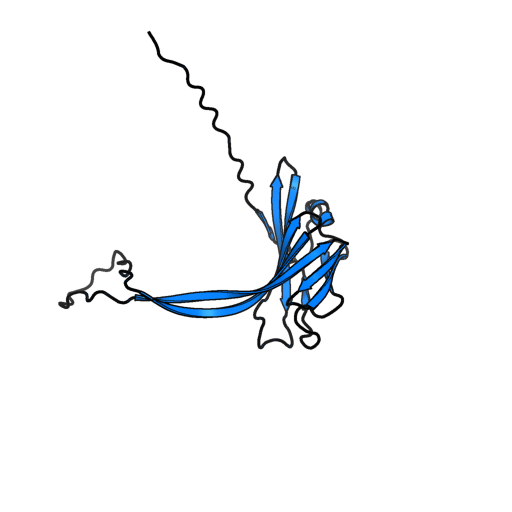32 3.200 1.00 96.25 129 GLN A O 1
ATOM 985 N N . ILE A 1 130 ? 4.725 4.641 1.455 1.00 94.62 130 ILE A N 1
ATOM 986 C CA . ILE A 1 130 ? 4.758 3.402 0.695 1.00 94.62 130 ILE A CA 1
ATOM 987 C C . ILE A 1 130 ? 6.216 3.028 0.483 1.00 94.62 130 ILE A C 1
ATOM 989 O O . ILE A 1 130 ? 7.024 3.895 0.144 1.00 94.62 130 ILE A O 1
ATOM 993 N N . ALA A 1 131 ? 6.538 1.745 0.607 1.00 92.94 131 ALA A N 1
ATOM 994 C CA . ALA A 1 131 ? 7.845 1.210 0.275 1.00 92.94 131 ALA A CA 1
ATOM 995 C C . ALA A 1 131 ? 7.749 -0.076 -0.558 1.00 92.94 131 ALA A C 1
ATOM 997 O O . ALA A 1 131 ? 6.972 -0.977 -0.252 1.00 92.94 131 ALA A O 1
ATOM 998 N N . ILE A 1 132 ? 8.598 -0.189 -1.578 1.00 90.50 132 ILE A N 1
ATOM 999 C CA . ILE A 1 132 ? 8.862 -1.434 -2.312 1.00 90.50 132 ILE A CA 1
ATOM 1000 C C . ILE A 1 132 ? 10.333 -1.766 -2.116 1.00 90.50 132 ILE A C 1
ATOM 1002 O O . ILE A 1 132 ? 11.195 -0.901 -2.281 1.00 90.50 132 ILE A O 1
ATOM 1006 N N . ARG A 1 133 ? 10.642 -3.017 -1.770 1.00 85.12 133 ARG A N 1
ATOM 1007 C CA . ARG A 1 133 ? 12.035 -3.460 -1.651 1.00 85.12 133 ARG A CA 1
ATOM 1008 C C . ARG A 1 133 ? 12.695 -3.447 -3.031 1.00 85.12 133 ARG A C 1
ATOM 1010 O O . ARG A 1 133 ? 12.239 -4.124 -3.942 1.00 85.12 133 ARG A O 1
ATOM 1017 N N . ASP A 1 134 ? 13.769 -2.685 -3.183 1.00 78.38 134 ASP A N 1
ATOM 1018 C CA . ASP A 1 134 ? 14.423 -2.442 -4.470 1.00 78.38 134 ASP A CA 1
ATOM 1019 C C . ASP A 1 134 ? 15.563 -3.431 -4.724 1.00 78.38 134 ASP A C 1
ATOM 1021 O O . ASP A 1 134 ? 15.470 -4.286 -5.606 1.00 78.38 134 ASP A O 1
ATOM 1025 N N . ARG A 1 135 ? 16.628 -3.368 -3.917 1.00 74.06 135 ARG A N 1
ATOM 1026 C CA . ARG A 1 135 ? 17.813 -4.214 -4.093 1.00 74.06 135 ARG A CA 1
ATOM 1027 C C . ARG A 1 135 ? 18.356 -4.698 -2.757 1.00 74.06 135 ARG A C 1
ATOM 1029 O O . ARG A 1 135 ? 18.260 -3.999 -1.753 1.00 74.06 135 ARG A O 1
ATOM 1036 N N . MET A 1 136 ? 18.972 -5.875 -2.763 1.00 73.19 136 MET A N 1
ATOM 1037 C CA . MET A 1 136 ? 19.831 -6.323 -1.671 1.00 73.19 136 MET A CA 1
ATOM 1038 C C . MET A 1 136 ? 21.288 -6.058 -2.060 1.00 73.19 136 MET A C 1
ATOM 1040 O O . MET A 1 136 ? 21.787 -6.596 -3.046 1.00 73.19 136 MET A O 1
ATOM 1044 N N . GLU A 1 137 ? 21.970 -5.213 -1.300 1.00 76.75 137 GLU A N 1
ATOM 1045 C CA . GLU A 1 137 ? 23.418 -5.048 -1.355 1.00 76.75 137 GLU A CA 1
ATOM 1046 C C . GLU A 1 137 ? 24.073 -5.937 -0.310 1.00 76.75 137 GLU A C 1
ATOM 1048 O O . GLU A 1 137 ? 23.709 -5.896 0.859 1.00 76.75 137 GLU A O 1
ATOM 1053 N N . SER A 1 138 ? 25.094 -6.685 -0.709 1.00 78.50 138 SER A N 1
ATOM 1054 C CA . SER A 1 138 ? 25.959 -7.394 0.230 1.00 78.50 138 SER A CA 1
ATOM 1055 C C . SER A 1 138 ? 27.292 -6.664 0.307 1.00 78.50 138 SER A C 1
ATOM 1057 O O . SER A 1 138 ? 27.899 -6.380 -0.727 1.00 78.50 138 SER A O 1
ATOM 1059 N N . ARG A 1 139 ? 27.771 -6.366 1.514 1.00 81.88 139 ARG A N 1
ATOM 1060 C CA . ARG A 1 139 ? 29.124 -5.843 1.732 1.00 81.88 139 ARG A CA 1
ATOM 1061 C C . ARG A 1 139 ? 29.880 -6.769 2.664 1.00 81.88 139 ARG A C 1
ATOM 1063 O O . ARG A 1 139 ? 29.348 -7.212 3.676 1.00 81.88 139 ARG A O 1
ATOM 1070 N N . ILE A 1 140 ? 31.129 -7.053 2.316 1.00 81.31 140 ILE A N 1
ATOM 1071 C CA . ILE A 1 140 ? 32.035 -7.775 3.203 1.00 81.31 140 ILE A CA 1
ATOM 1072 C C . ILE A 1 140 ? 32.626 -6.747 4.161 1.00 81.31 140 ILE A C 1
ATOM 1074 O O . ILE A 1 140 ? 33.378 -5.864 3.749 1.00 81.31 140 ILE A O 1
ATOM 1078 N N . VAL A 1 141 ? 32.264 -6.854 5.435 1.00 80.81 141 VAL A N 1
ATOM 1079 C CA . VAL A 1 141 ? 32.829 -6.036 6.504 1.00 80.81 141 VAL A CA 1
ATOM 1080 C C . VAL A 1 141 ? 33.868 -6.880 7.223 1.00 80.81 141 VAL A C 1
ATOM 1082 O O . VAL A 1 141 ? 33.540 -7.837 7.926 1.00 80.81 141 VAL A O 1
ATOM 1085 N N . CYS A 1 142 ? 35.135 -6.541 7.004 1.00 79.88 142 CYS A N 1
ATOM 1086 C CA . CYS A 1 142 ? 36.261 -7.145 7.702 1.00 79.88 142 CYS A CA 1
ATOM 1087 C C . CYS A 1 142 ? 36.645 -6.258 8.884 1.00 79.88 142 CYS A C 1
ATOM 1089 O O . CYS A 1 142 ? 36.858 -5.056 8.727 1.00 79.88 142 CYS A O 1
ATOM 1091 N N . GLY A 1 143 ? 36.726 -6.850 10.070 1.00 71.94 143 GLY A N 1
ATOM 1092 C CA . GLY A 1 143 ? 37.103 -6.139 11.284 1.00 71.94 143 GLY A CA 1
ATOM 1093 C C . GLY A 1 143 ? 37.890 -7.029 12.232 1.00 71.94 143 GLY A C 1
ATOM 1094 O O . GLY A 1 143 ? 37.887 -8.253 12.120 1.00 71.94 143 GLY A O 1
ATOM 1095 N N . SER A 1 144 ? 38.547 -6.407 13.206 1.00 59.34 144 SER A N 1
ATOM 1096 C CA . SER A 1 144 ? 39.201 -7.085 14.327 1.00 59.34 144 SER A CA 1
ATOM 1097 C C . SER A 1 144 ? 38.165 -7.512 15.376 1.00 59.34 144 SER A C 1
ATOM 1099 O O . SER A 1 144 ? 38.222 -7.093 16.532 1.00 59.34 144 SER A O 1
ATOM 1101 N N . GLN A 1 145 ? 37.142 -8.259 14.966 1.00 53.19 145 GLN A N 1
ATOM 1102 C CA . GLN A 1 145 ? 36.190 -8.851 15.901 1.00 53.19 145 GLN A CA 1
ATOM 1103 C C . GLN A 1 145 ? 36.721 -10.241 16.265 1.00 53.19 145 GLN A C 1
ATOM 1105 O O . GLN A 1 145 ? 36.929 -11.046 15.355 1.00 53.19 145 GLN A O 1
ATOM 1110 N N . PRO A 1 146 ? 36.972 -10.542 17.551 1.00 52.94 146 PRO A N 1
ATOM 1111 C CA . PRO A 1 146 ? 37.314 -11.897 17.951 1.00 52.94 146 PRO A CA 1
ATOM 1112 C C . PRO A 1 146 ? 36.156 -12.814 17.554 1.00 52.94 146 PRO A C 1
ATOM 1114 O O . PRO A 1 146 ? 34.996 -12.521 17.848 1.00 52.94 146 PRO A O 1
ATOM 1117 N N . PHE A 1 147 ? 36.467 -13.899 16.844 1.00 50.66 147 PHE A N 1
ATOM 1118 C CA . PHE A 1 147 ? 35.485 -14.931 16.536 1.00 50.66 147 PHE A CA 1
ATOM 1119 C C . PHE A 1 147 ? 34.790 -15.355 17.838 1.00 50.66 147 PHE A C 1
ATOM 1121 O O . PHE A 1 147 ? 35.492 -15.584 18.829 1.00 50.66 147 PHE A O 1
ATOM 1128 N N . PRO A 1 148 ? 33.449 -15.471 17.875 1.00 48.84 148 PRO A N 1
ATOM 1129 C CA . PRO A 1 148 ? 32.807 -16.141 18.990 1.00 48.84 148 PRO A CA 1
ATOM 1130 C C . PRO A 1 148 ? 33.375 -17.559 19.031 1.00 48.84 148 PRO A C 1
ATOM 1132 O O . PRO A 1 148 ? 33.193 -18.347 18.101 1.00 48.84 148 PRO A O 1
ATOM 1135 N N . THR A 1 149 ? 34.134 -17.862 20.080 1.00 50.03 149 THR A N 1
ATOM 1136 C CA . THR A 1 149 ? 34.556 -19.222 20.371 1.00 50.03 149 THR A CA 1
ATOM 1137 C C . THR A 1 149 ? 33.285 -20.018 20.622 1.00 50.03 149 THR A C 1
ATOM 1139 O O . THR A 1 149 ? 32.623 -19.850 21.643 1.00 50.03 149 THR A O 1
ATOM 1142 N N . PHE A 1 150 ? 32.891 -20.848 19.657 1.00 44.31 150 PHE A N 1
ATOM 1143 C CA . PHE A 1 150 ? 31.821 -21.812 19.871 1.00 44.31 150 PHE A CA 1
ATOM 1144 C C . PHE A 1 150 ? 32.265 -22.750 21.002 1.00 44.31 150 PHE A C 1
ATOM 1146 O O . PHE A 1 150 ? 33.310 -23.399 20.875 1.00 44.31 150 PHE A O 1
ATOM 1153 N N . PRO A 1 151 ? 31.537 -22.820 22.129 1.00 42.28 151 PRO A N 1
ATOM 1154 C CA . PRO A 1 151 ? 31.890 -23.735 23.191 1.00 42.28 151 PRO A CA 1
ATOM 1155 C C . PRO A 1 151 ? 31.483 -25.145 22.764 1.00 42.28 151 PRO A C 1
ATOM 1157 O O . PRO A 1 151 ? 30.306 -25.490 22.750 1.00 42.28 151 PRO A O 1
ATOM 1160 N N . GLY A 1 152 ? 32.487 -25.960 22.449 1.00 44.94 152 GLY A N 1
ATOM 1161 C CA . GLY A 1 152 ? 32.367 -27.413 22.449 1.00 44.94 152 GLY A CA 1
ATOM 1162 C C . GLY A 1 152 ? 32.301 -28.051 21.070 1.00 44.94 152 GLY A C 1
ATOM 1163 O O . GLY A 1 152 ? 31.230 -28.232 20.521 1.00 44.94 152 GLY A O 1
ATOM 1164 N N . HIS A 1 153 ? 33.454 -28.502 20.583 1.00 38.06 153 HIS A N 1
ATOM 1165 C CA . HIS A 1 153 ? 33.679 -29.913 20.273 1.00 38.06 153 HIS A CA 1
ATOM 1166 C C . HIS A 1 153 ? 35.180 -30.171 20.438 1.00 38.06 153 HIS A C 1
ATOM 1168 O O . HIS A 1 153 ? 36.008 -29.579 19.752 1.00 38.06 153 HIS A O 1
ATOM 1174 N N . GLY A 1 154 ? 35.532 -30.985 21.435 1.00 46.72 154 GLY A N 1
ATOM 1175 C CA . GLY A 1 154 ? 36.912 -31.369 21.705 1.00 46.72 154 GLY A CA 1
ATOM 1176 C C . GLY A 1 154 ? 37.479 -32.196 20.555 1.00 46.72 154 GLY A C 1
ATOM 1177 O O . GLY A 1 154 ? 36.876 -33.183 20.142 1.00 46.72 154 GLY A O 1
ATOM 1178 N N . GLY A 1 155 ? 38.650 -31.796 20.065 1.00 36.66 155 GLY A N 1
ATOM 1179 C CA . GLY A 1 155 ? 39.378 -32.515 19.032 1.00 36.66 155 GLY A CA 1
ATOM 1180 C C . GLY A 1 155 ? 40.776 -31.941 1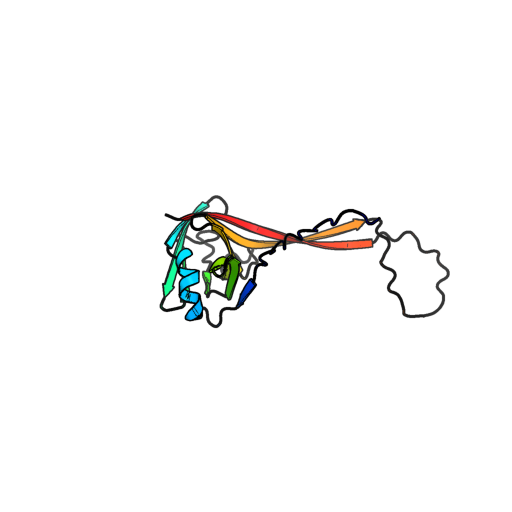8.822 1.00 36.66 155 GLY A C 1
ATOM 1181 O O . GLY A 1 155 ? 40.930 -30.980 18.090 1.00 36.66 155 GLY A O 1
ATOM 1182 N N . ILE A 1 156 ? 41.749 -32.552 19.505 1.00 40.66 156 ILE A N 1
ATOM 1183 C CA . ILE A 1 156 ? 43.136 -32.828 19.080 1.00 40.66 156 ILE A CA 1
ATOM 1184 C C . ILE A 1 156 ? 43.962 -31.642 18.523 1.00 40.66 156 ILE A C 1
ATOM 1186 O O . ILE A 1 156 ? 43.802 -31.234 17.383 1.00 40.66 156 ILE A O 1
ATOM 1190 N N . TYR A 1 157 ? 44.908 -31.187 19.357 1.00 41.22 157 TYR A N 1
ATOM 1191 C CA . TYR A 1 157 ? 46.149 -30.437 19.084 1.00 41.22 157 TYR A CA 1
ATOM 1192 C C . TYR A 1 157 ? 46.371 -29.851 17.674 1.00 41.22 157 TYR A C 1
ATOM 1194 O O . TYR A 1 157 ? 46.776 -30.564 16.758 1.00 41.22 157 TYR A O 1
ATOM 1202 N N . ASP A 1 158 ? 46.319 -28.520 17.587 1.00 39.41 158 ASP A N 1
ATOM 1203 C CA . ASP A 1 158 ? 47.070 -27.727 16.606 1.00 39.41 158 ASP A CA 1
ATOM 1204 C C . ASP A 1 158 ? 48.015 -26.774 17.383 1.00 39.41 158 ASP A C 1
ATOM 1206 O O . ASP A 1 158 ? 47.536 -26.040 18.253 1.00 39.41 158 ASP A O 1
ATOM 1210 N N . PRO A 1 159 ? 49.351 -26.815 17.187 1.00 45.59 159 PRO A N 1
ATOM 1211 C CA . PRO A 1 159 ? 50.315 -26.037 17.970 1.00 45.59 159 PRO A CA 1
ATOM 1212 C C . PRO A 1 159 ? 50.585 -24.624 17.420 1.00 45.59 159 PRO A C 1
ATOM 1214 O O . PRO A 1 159 ? 51.606 -24.027 17.768 1.00 45.59 159 PRO A O 1
ATOM 1217 N N . TYR A 1 160 ? 49.711 -24.058 16.585 1.00 45.62 160 TYR A N 1
ATOM 1218 C CA . TYR A 1 160 ? 49.860 -22.667 16.155 1.00 45.62 160 TYR A CA 1
ATOM 1219 C C . TYR A 1 160 ? 49.165 -21.694 17.122 1.00 45.62 160 TYR A C 1
ATOM 1221 O O . TYR A 1 160 ? 47.993 -21.883 17.456 1.00 45.62 160 TYR A O 1
ATOM 1229 N N . PRO A 1 161 ? 49.847 -20.625 17.584 1.00 45.44 161 PRO A N 1
ATOM 1230 C CA . PRO A 1 161 ? 49.190 -19.580 18.358 1.00 45.44 161 PRO A CA 1
ATOM 1231 C C . PRO A 1 161 ? 48.077 -18.950 17.504 1.00 45.44 161 PRO A C 1
ATOM 1233 O O . PRO A 1 161 ? 48.291 -18.729 16.308 1.00 45.44 161 PRO A O 1
ATOM 1236 N N . PRO A 1 162 ? 46.896 -18.642 18.074 1.00 49.91 162 PRO A N 1
ATOM 1237 C CA . PRO A 1 162 ? 45.834 -17.998 17.321 1.00 49.91 162 PRO A CA 1
ATOM 1238 C C . PRO A 1 162 ? 46.313 -16.601 16.925 1.00 49.91 162 PRO A C 1
ATOM 1240 O O . PRO A 1 162 ? 46.372 -15.685 17.747 1.00 49.91 162 PRO A O 1
ATOM 1243 N N . TYR A 1 163 ? 46.685 -16.435 15.655 1.00 50.97 163 TYR A N 1
ATOM 1244 C CA . TYR A 1 163 ? 46.805 -15.113 15.058 1.00 50.97 163 TYR A CA 1
ATOM 1245 C C . TYR A 1 163 ? 45.488 -14.360 15.305 1.00 50.97 163 TYR A C 1
ATOM 1247 O O . TYR A 1 163 ? 44.424 -14.981 15.217 1.00 50.97 163 TYR A O 1
ATOM 1255 N N . PRO A 1 164 ? 45.517 -13.051 15.621 1.00 52.00 164 PRO A N 1
ATOM 1256 C CA . PRO A 1 164 ? 44.303 -12.261 15.773 1.00 52.00 164 PRO A CA 1
ATOM 1257 C C . PRO A 1 164 ? 43.521 -12.333 14.461 1.00 52.00 164 PRO A C 1
ATOM 1259 O O . PRO A 1 164 ? 43.902 -11.748 13.447 1.00 52.00 164 PRO A O 1
ATOM 1262 N N . GLY A 1 165 ? 42.472 -13.151 14.471 1.00 52.69 165 GLY A N 1
ATOM 1263 C CA . GLY A 1 165 ? 41.705 -13.481 13.290 1.00 52.69 165 GLY A CA 1
ATOM 1264 C C . GLY A 1 165 ? 40.970 -12.246 12.797 1.00 52.69 165 GLY A C 1
ATOM 1265 O O . GLY A 1 165 ? 40.072 -11.742 13.467 1.00 52.69 165 GLY A O 1
ATOM 1266 N N . TYR A 1 166 ? 41.346 -11.761 11.618 1.00 55.66 166 TYR A N 1
ATOM 1267 C CA . TYR A 1 166 ? 40.516 -10.834 10.865 1.00 55.66 166 TYR A CA 1
ATOM 1268 C C . TYR A 1 166 ? 39.282 -11.608 10.395 1.00 55.66 166 TYR A C 1
ATOM 1270 O O . TYR A 1 166 ? 39.323 -12.335 9.405 1.00 55.66 166 TYR A O 1
ATOM 1278 N N . GLY A 1 167 ? 38.193 -11.507 11.153 1.00 65.00 167 GLY A N 1
ATOM 1279 C CA . GLY A 1 167 ? 36.901 -12.037 10.749 1.00 65.00 167 GLY A CA 1
ATOM 1280 C C . GLY A 1 167 ? 36.267 -11.104 9.724 1.00 65.00 167 GLY A C 1
ATOM 1281 O O . GLY A 1 167 ? 36.037 -9.926 10.004 1.00 65.00 167 GLY A O 1
ATOM 1282 N N . CYS A 1 168 ? 35.972 -11.623 8.537 1.00 73.62 168 CYS A N 1
ATOM 1283 C CA . CYS A 1 168 ? 35.086 -10.955 7.595 1.00 73.62 168 CYS A CA 1
ATOM 1284 C C . CYS A 1 168 ? 33.680 -11.533 7.760 1.00 73.62 168 CYS A C 1
ATOM 1286 O O . CYS A 1 168 ? 33.505 -12.751 7.757 1.00 73.62 168 CYS A O 1
ATOM 1288 N N . ARG A 1 169 ? 32.675 -10.667 7.897 1.00 77.81 169 ARG A N 1
ATOM 1289 C CA . ARG A 1 169 ? 31.262 -11.053 7.826 1.00 77.81 169 ARG A CA 1
ATOM 1290 C C . ARG A 1 169 ? 30.613 -10.390 6.621 1.00 77.81 169 ARG A C 1
ATOM 1292 O O . ARG A 1 169 ? 30.972 -9.272 6.255 1.00 77.81 169 ARG A O 1
ATOM 1299 N N . THR A 1 170 ? 29.653 -11.075 6.019 1.00 79.44 170 THR A N 1
ATOM 1300 C CA . THR A 1 170 ? 28.817 -10.488 4.971 1.00 79.44 170 THR A CA 1
ATOM 1301 C C . THR A 1 170 ? 27.639 -9.795 5.637 1.00 79.44 170 THR A C 1
ATOM 1303 O O . THR A 1 170 ? 26.875 -10.432 6.357 1.00 79.44 170 THR A O 1
ATOM 1306 N N . GLU A 1 171 ? 27.503 -8.494 5.418 1.00 81.19 171 GLU A N 1
ATOM 1307 C CA . GLU A 1 171 ? 26.340 -7.714 5.832 1.00 81.19 171 GLU A CA 1
ATOM 1308 C C . GLU A 1 171 ? 25.431 -7.491 4.622 1.00 81.19 171 GLU A C 1
ATOM 1310 O O . GLU A 1 171 ? 25.903 -7.108 3.550 1.00 81.19 171 GLU A O 1
ATOM 1315 N N . HIS A 1 172 ? 24.132 -7.744 4.794 1.00 78.00 172 HIS A N 1
ATOM 1316 C CA . HIS A 1 172 ? 23.113 -7.525 3.770 1.00 78.00 172 HIS A CA 1
ATOM 1317 C C . HIS A 1 172 ? 22.321 -6.254 4.091 1.00 78.00 172 HIS A C 1
ATOM 1319 O O . HIS A 1 172 ? 21.765 -6.120 5.180 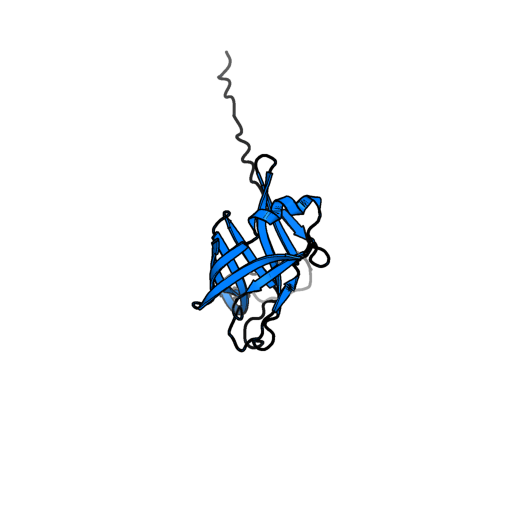1.00 78.00 172 HIS A O 1
ATOM 1325 N N . PHE A 1 173 ? 22.246 -5.338 3.132 1.00 79.25 173 PHE A N 1
ATOM 1326 C CA . PHE A 1 173 ? 21.503 -4.086 3.206 1.00 79.25 173 PHE A CA 1
ATOM 1327 C C . PHE A 1 173 ? 20.405 -4.096 2.152 1.00 79.25 173 PHE A C 1
ATOM 1329 O O . PHE A 1 173 ? 20.652 -4.451 1.003 1.00 79.25 173 PHE A O 1
ATOM 1336 N N . TYR A 1 174 ? 19.201 -3.673 2.518 1.00 78.75 174 TYR A N 1
ATOM 1337 C CA . TYR A 1 174 ? 18.090 -3.555 1.579 1.00 78.75 174 TYR A CA 1
ATOM 1338 C C . TYR A 1 174 ? 17.858 -2.081 1.249 1.00 78.75 174 TYR A C 1
ATOM 1340 O O . TYR A 1 174 ? 17.680 -1.272 2.160 1.00 78.75 174 TYR A O 1
ATOM 1348 N N . SER A 1 175 ? 17.857 -1.726 -0.038 1.00 81.88 175 SER A N 1
ATOM 1349 C CA . SER A 1 175 ? 17.324 -0.441 -0.496 1.00 81.88 175 SER A CA 1
ATOM 1350 C C . SER A 1 175 ? 15.824 -0.560 -0.740 1.00 81.88 175 SER A C 1
ATOM 1352 O O . SER A 1 175 ? 15.314 -1.637 -1.063 1.00 81.88 175 SER A O 1
ATOM 1354 N N . TYR A 1 176 ? 15.118 0.558 -0.603 1.00 84.38 176 TYR A N 1
ATOM 1355 C CA . TYR A 1 176 ? 13.684 0.647 -0.847 1.00 84.38 176 TYR A CA 1
ATOM 1356 C C . TYR A 1 176 ? 13.397 1.808 -1.796 1.00 84.38 176 TYR A C 1
ATOM 1358 O O . TYR A 1 176 ? 13.966 2.890 -1.642 1.00 84.38 176 TYR A O 1
ATOM 1366 N N . LEU A 1 177 ? 12.493 1.591 -2.751 1.00 86.69 177 LEU A N 1
ATOM 1367 C CA . LEU A 1 177 ? 11.786 2.686 -3.403 1.00 86.69 177 LEU A CA 1
ATOM 1368 C C . LEU A 1 177 ? 10.721 3.164 -2.429 1.00 86.69 177 LEU A C 1
ATOM 1370 O O . LEU A 1 177 ? 9.893 2.363 -1.999 1.00 86.69 177 LEU A O 1
ATOM 1374 N N . VAL A 1 178 ? 10.762 4.443 -2.075 1.00 91.38 178 VAL A N 1
ATOM 1375 C CA . VAL A 1 178 ? 9.848 5.029 -1.095 1.00 91.38 178 VAL A CA 1
ATOM 1376 C C . VAL A 1 178 ? 9.050 6.170 -1.701 1.00 91.38 178 VAL A C 1
ATOM 1378 O O . VAL A 1 178 ? 9.505 6.876 -2.609 1.00 91.38 178 VAL A O 1
ATOM 1381 N N . GLY A 1 179 ? 7.852 6.363 -1.170 1.00 93.25 179 GLY A N 1
ATOM 1382 C CA . GLY A 1 179 ? 7.022 7.510 -1.479 1.00 93.25 179 GLY A CA 1
ATOM 1383 C C . GLY A 1 179 ? 6.170 7.925 -0.299 1.00 93.25 179 GLY A C 1
ATOM 1384 O O . GLY A 1 179 ? 5.871 7.116 0.576 1.00 93.25 179 GLY A O 1
ATOM 1385 N N . ARG A 1 180 ? 5.780 9.197 -0.288 1.00 95.50 180 ARG A N 1
ATOM 1386 C CA . ARG A 1 180 ? 4.907 9.772 0.736 1.00 95.50 180 ARG A CA 1
ATOM 1387 C C . ARG A 1 180 ? 3.662 10.332 0.084 1.00 95.50 180 ARG A C 1
ATOM 1389 O O . ARG A 1 180 ? 3.751 11.014 -0.938 1.00 95.50 180 ARG A O 1
ATOM 1396 N N . PHE A 1 181 ? 2.526 10.042 0.699 1.00 97.12 181 PHE A N 1
ATOM 1397 C CA . PHE A 1 181 ? 1.207 10.331 0.174 1.00 97.12 181 PHE A CA 1
ATOM 1398 C C . PHE A 1 181 ? 0.338 10.973 1.242 1.00 97.12 181 PHE A C 1
ATOM 1400 O O . PHE A 1 181 ? 0.427 10.638 2.423 1.00 97.12 181 PHE A O 1
ATOM 1407 N N . LEU A 1 182 ? -0.518 11.883 0.800 1.00 96.25 182 LEU A N 1
ATOM 1408 C CA . LEU A 1 182 ? -1.522 12.549 1.608 1.00 96.25 182 LEU A CA 1
ATOM 1409 C C . LEU A 1 182 ? -2.906 12.185 1.092 1.00 96.25 182 LEU A C 1
ATOM 1411 O O . LEU A 1 182 ? -3.115 12.057 -0.116 1.00 96.25 182 LEU A O 1
ATOM 1415 N N . LYS A 1 183 ? -3.845 12.010 2.012 1.00 93.94 183 LYS A N 1
ATOM 1416 C CA . LYS A 1 183 ? -5.234 11.717 1.681 1.00 93.94 183 LYS A CA 1
ATOM 1417 C C . LYS A 1 183 ? -5.913 12.967 1.120 1.00 93.94 183 LYS A C 1
ATOM 1419 O O . LYS A 1 183 ? -5.733 14.051 1.676 1.00 93.94 183 LYS A O 1
ATOM 1424 N N . ASN A 1 184 ? -6.664 12.800 0.032 1.00 87.69 184 ASN A N 1
ATOM 1425 C CA . ASN A 1 184 ? -7.543 13.846 -0.501 1.00 87.69 184 ASN A CA 1
ATOM 1426 C C . ASN A 1 184 ? -8.808 14.032 0.332 1.00 87.69 184 ASN A C 1
ATOM 1428 O O . ASN A 1 184 ? -9.310 13.019 0.872 1.00 87.69 184 ASN A O 1
#

Secondary structure (DSSP, 8-state):
------------------EEEE-BTTBPPGGGHHHHGGG-EEEEEEETTEEEEEEEEEETTEEEEEESS-SS-TTT--EEEEEEEEEEEEETTEEEEEEEEEEEE-GGGTTS---SEEEEEEEETTEEEEEEEEEEEEEEEEE-PPP------------S------EEEEEEEEEEEEEEEEE-

Radius of gyration: 24.51 Å; chains: 1; bounding box: 67×47×84 Å

Sequence (184 aa):
MKSKLLVLAAALLLAACDSTLDIVNGEVPANFLGNVQGLLGTWNGQFNQRALQVTISLDGNRLVWSSNDDMIAPACRSHVGNLKRVTYREKDGKVEVTGAEFFFDANLCLTRPMGDALYVDFENATAMQIAIRDRMESRIVCGSQPFPTFPGHGGIYDPYPPYPGYGCRTEHFYSYLVGRFLKN